Protein AF-A0A5R8NKF0-F1 (afdb_monomer)

pLDDT: mean 76.46, std 10.5, range [39.69, 95.62]

Solvent-accessible surface area (backbone atoms only — not comparable to full-atom values): 14044 Å² total; per-residue (Å²): 96,70,49,40,36,37,38,28,44,40,38,24,48,47,28,48,67,48,58,67,67,61,51,67,77,40,45,72,60,44,50,43,32,51,58,51,36,44,48,49,26,25,52,46,26,15,48,55,37,28,74,74,66,73,37,74,67,47,25,39,51,27,24,34,54,50,33,43,21,50,71,53,45,53,62,56,61,71,42,85,85,50,49,73,66,55,46,51,52,49,52,50,37,35,51,47,32,49,56,50,34,51,54,49,27,54,50,43,51,63,66,68,46,88,63,87,72,73,93,42,72,66,56,55,48,51,54,48,51,20,50,50,48,26,52,50,50,50,52,51,39,68,71,42,72,87,50,64,68,66,57,41,49,49,51,51,50,50,46,30,52,51,19,22,74,69,69,27,56,69,13,33,31,55,30,14,63,74,54,68,58,91,68,58,65,61,52,52,52,51,36,51,50,35,35,54,52,28,51,51,52,42,55,62,64,42,71,85,43,62,53,63,68,60,54,50,51,51,52,52,37,44,48,52,28,39,35,52,30,28,56,65,76,38,66,91,58,59,69,68,48,38,51,57,60,24,67,58,73,37,72,26,65,61,29,48,33,46,49,47,40,44,29,75,76,38,82,71,64,77,70

Secondary structure (DSSP, 8-state):
-HHHHHHHHHHHHHHHT--HHHHHHTHHHHHHIIIIIIHHHHHHHHHHHHHHH--HHHHHHHHHHT---HHHHHHHHT-TTS-HHHHHHHHHHHHHHHHHHHHHHHHHHHHHS--SSSS-HHHHHHHHHHHHHHHHHHHHHHHHTTS-HHHHHHHHHHHHHHHHHHT-HHHHHHHHHH---S-THHHHHHHHHHHHHHHHHHHHHGGG---HHHHHHHHHHHHHHHHHHHHHHTTTS-HHHHHHHHH-----HHHHHHHHHHHTTSTTS--

Structure (mmCIF, N/CA/C/O backbone):
data_AF-A0A5R8NKF0-F1
#
_entry.id   AF-A0A5R8NKF0-F1
#
loop_
_atom_site.group_PDB
_atom_site.id
_atom_site.type_symbol
_atom_site.label_atom_id
_atom_site.label_alt_id
_atom_site.label_comp_id
_atom_site.label_asym_id
_atom_site.label_entity_id
_atom_site.label_seq_id
_atom_site.pdbx_PDB_ins_code
_atom_site.Cartn_x
_atom_site.Cartn_y
_atom_site.Cartn_z
_atom_site.occupancy
_atom_site.B_iso_or_equiv
_atom_site.auth_seq_id
_atom_site.auth_comp_id
_atom_site.auth_asym_id
_atom_site.auth_atom_id
_atom_site.pdbx_PDB_model_num
ATOM 1 N N . MET A 1 1 ? 16.441 -7.453 6.246 1.00 76.25 1 MET A N 1
ATOM 2 C CA . MET A 1 1 ? 15.858 -7.161 7.569 1.00 76.25 1 MET A CA 1
ATOM 3 C C . MET A 1 1 ? 15.378 -5.721 7.672 1.00 76.25 1 MET A C 1
ATOM 5 O O . MET A 1 1 ? 14.180 -5.563 7.816 1.00 76.25 1 MET A O 1
ATOM 9 N N . LEU A 1 2 ? 16.232 -4.689 7.556 1.00 84.00 2 LEU A N 1
ATOM 10 C CA . LEU A 1 2 ? 15.763 -3.293 7.652 1.00 84.00 2 LEU A CA 1
ATOM 11 C C . LEU A 1 2 ? 14.681 -2.960 6.608 1.00 84.00 2 LEU A C 1
ATOM 13 O O . LEU A 1 2 ? 13.582 -2.597 6.995 1.00 84.00 2 LEU A O 1
ATOM 17 N N . SER A 1 3 ? 14.936 -3.181 5.313 1.00 77.44 3 SER A N 1
ATOM 18 C CA . SER A 1 3 ? 13.938 -2.961 4.248 1.00 77.44 3 SER A CA 1
ATOM 19 C C . SER A 1 3 ? 12.640 -3.752 4.466 1.00 77.44 3 SER A C 1
ATOM 21 O O . SER A 1 3 ? 11.551 -3.198 4.364 1.00 77.44 3 SER A O 1
ATOM 23 N N . SER A 1 4 ? 12.751 -5.025 4.855 1.00 81.00 4 SER A N 1
ATOM 24 C CA . SER A 1 4 ? 11.616 -5.897 5.190 1.00 81.00 4 SER A CA 1
ATOM 25 C C . SER A 1 4 ? 10.786 -5.351 6.357 1.00 81.00 4 SER A C 1
ATOM 27 O O . SER A 1 4 ? 9.564 -5.428 6.336 1.00 81.00 4 SER A O 1
ATOM 29 N N . LEU A 1 5 ? 11.438 -4.775 7.370 1.00 87.19 5 LEU A N 1
ATOM 30 C CA . LEU A 1 5 ? 10.766 -4.166 8.514 1.00 87.19 5 LEU A CA 1
ATOM 31 C C . LEU A 1 5 ? 10.057 -2.868 8.122 1.00 87.19 5 LEU A C 1
ATOM 33 O O . LEU A 1 5 ? 8.914 -2.666 8.519 1.00 87.19 5 LEU A O 1
ATOM 37 N N . LEU A 1 6 ? 10.701 -2.020 7.315 1.00 85.00 6 LEU A N 1
ATOM 38 C CA . LEU A 1 6 ? 10.095 -0.791 6.791 1.00 85.00 6 LEU A CA 1
ATOM 39 C C . LEU A 1 6 ? 8.838 -1.106 5.975 1.00 85.00 6 LEU A C 1
ATOM 41 O O . LEU A 1 6 ? 7.806 -0.461 6.153 1.00 85.00 6 LEU A O 1
ATOM 45 N N . LEU A 1 7 ? 8.902 -2.158 5.156 1.00 80.94 7 LEU A N 1
ATOM 46 C CA . LEU A 1 7 ? 7.768 -2.645 4.383 1.00 80.94 7 LEU A CA 1
ATOM 47 C C . LEU A 1 7 ? 6.659 -3.224 5.258 1.00 80.94 7 LEU A C 1
ATOM 49 O O . LEU A 1 7 ? 5.503 -2.864 5.067 1.00 80.94 7 LEU A O 1
ATOM 53 N N . ALA A 1 8 ? 6.991 -4.047 6.254 1.00 84.81 8 ALA A N 1
ATOM 54 C CA . ALA A 1 8 ? 6.004 -4.580 7.191 1.00 84.81 8 ALA A CA 1
ATOM 55 C C . ALA A 1 8 ? 5.289 -3.460 7.972 1.00 84.81 8 ALA A C 1
ATOM 57 O O . ALA A 1 8 ? 4.071 -3.516 8.138 1.00 84.81 8 ALA A O 1
ATOM 58 N N . ILE A 1 9 ? 6.019 -2.421 8.401 1.00 86.31 9 ILE A N 1
ATOM 59 C CA . ILE A 1 9 ? 5.448 -1.239 9.068 1.00 86.31 9 ILE A CA 1
ATOM 60 C C . ILE A 1 9 ? 4.508 -0.486 8.120 1.00 86.31 9 ILE A C 1
ATOM 62 O O . ILE A 1 9 ? 3.387 -0.164 8.515 1.00 86.31 9 ILE A O 1
ATOM 66 N N . GLY A 1 10 ? 4.934 -0.227 6.878 1.00 79.44 10 GLY A N 1
ATOM 67 C CA . GLY A 1 10 ? 4.105 0.443 5.871 1.00 79.44 10 GLY A CA 1
ATOM 68 C C . GLY A 1 10 ? 2.828 -0.340 5.552 1.00 79.44 10 GLY A C 1
ATOM 69 O O . GLY A 1 10 ? 1.735 0.222 5.557 1.00 79.44 10 GLY A O 1
ATOM 70 N N . LEU A 1 11 ? 2.948 -1.657 5.376 1.00 78.19 11 LEU A N 1
ATOM 71 C CA . LEU A 1 11 ? 1.840 -2.575 5.107 1.00 78.19 11 LEU A CA 1
ATOM 72 C C . LEU A 1 11 ? 0.819 -2.645 6.237 1.00 78.19 11 LEU A C 1
ATOM 74 O O . LEU A 1 11 ? -0.393 -2.545 6.011 1.00 78.19 11 LEU A O 1
ATOM 78 N N . TYR A 1 12 ? 1.313 -2.822 7.460 1.00 84.38 12 TYR A N 1
ATOM 79 C CA . TYR A 1 12 ? 0.469 -2.821 8.641 1.00 84.38 12 TYR A CA 1
ATOM 80 C C . TYR A 1 12 ? -0.215 -1.461 8.805 1.00 84.38 12 TYR A C 1
ATOM 82 O O . TYR A 1 12 ? -1.415 -1.414 9.042 1.00 84.38 12 TYR A O 1
ATOM 90 N N . GLY A 1 13 ? 0.514 -0.356 8.616 1.00 81.06 13 GLY A N 1
ATOM 91 C CA . GLY A 1 13 ? -0.030 1.003 8.656 1.00 81.06 13 GLY A CA 1
ATOM 92 C C . GLY A 1 13 ? -1.155 1.239 7.649 1.00 81.06 13 GLY A C 1
ATOM 93 O O . GLY A 1 13 ? -2.224 1.717 8.021 1.00 81.06 13 GLY A O 1
ATOM 94 N N . SER A 1 14 ? -0.937 0.843 6.395 1.00 75.00 14 SER A N 1
ATOM 95 C CA . SER A 1 14 ? -1.901 0.999 5.303 1.00 75.00 14 SER A CA 1
ATOM 96 C C . SER A 1 14 ? -3.208 0.238 5.572 1.00 75.00 14 SER A C 1
ATOM 98 O O . SER A 1 14 ? -4.300 0.800 5.512 1.00 75.00 14 SER A O 1
ATOM 100 N N . THR A 1 15 ? -3.113 -1.024 5.994 1.00 76.88 15 THR A N 1
ATOM 101 C CA . THR A 1 15 ? -4.291 -1.853 6.316 1.00 76.88 15 THR A CA 1
ATOM 102 C C . THR A 1 15 ? -4.933 -1.486 7.659 1.00 76.88 15 THR A C 1
ATOM 104 O O . THR A 1 15 ? -6.158 -1.605 7.827 1.00 76.88 15 THR A O 1
ATOM 107 N N . HIS A 1 16 ? -4.141 -0.962 8.605 1.00 82.62 16 HIS A N 1
ATOM 108 C CA . HIS A 1 16 ? -4.624 -0.391 9.864 1.00 82.62 16 HIS A CA 1
ATOM 109 C C . HIS A 1 16 ? -5.493 0.866 9.639 1.00 82.62 16 HIS A C 1
ATOM 111 O O . HIS A 1 16 ? -6.436 1.096 10.399 1.00 82.62 16 HIS A O 1
ATOM 117 N N . GLY A 1 17 ? -5.241 1.629 8.574 1.00 73.81 17 GLY A N 1
ATOM 118 C CA . GLY A 1 17 ? -5.987 2.847 8.242 1.00 73.81 17 GLY A CA 1
ATOM 119 C C . GLY A 1 17 ? -7.399 2.629 7.684 1.00 73.81 17 GLY A C 1
ATOM 120 O O . GLY A 1 17 ? -8.202 3.555 7.700 1.00 73.81 17 GLY A O 1
ATOM 121 N N . ILE A 1 18 ? -7.734 1.421 7.219 1.00 71.56 18 ILE A N 1
ATOM 122 C CA . ILE A 1 18 ? -9.013 1.157 6.537 1.00 71.56 18 ILE A CA 1
ATOM 123 C C . ILE A 1 18 ? -10.196 1.234 7.511 1.00 71.56 18 ILE A C 1
ATOM 125 O O . ILE A 1 18 ? -10.270 0.463 8.476 1.00 71.56 18 ILE A O 1
ATOM 129 N N . ASP A 1 19 ? -11.192 2.071 7.224 1.00 69.56 19 ASP A N 1
ATOM 130 C CA . ASP A 1 19 ? -12.452 2.067 7.969 1.00 69.56 19 ASP A CA 1
ATOM 131 C C . ASP A 1 19 ? -13.326 0.864 7.560 1.00 69.56 19 ASP A C 1
ATOM 133 O O . ASP A 1 19 ? -13.738 0.704 6.411 1.00 69.56 19 ASP A O 1
ATOM 137 N N . ARG A 1 20 ? -13.637 -0.019 8.520 1.00 69.69 20 ARG A N 1
ATOM 138 C CA . ARG A 1 20 ? -14.458 -1.218 8.263 1.00 69.69 20 ARG A CA 1
ATOM 139 C C . ARG A 1 20 ? -15.935 -0.902 8.064 1.00 69.69 20 ARG A C 1
ATOM 141 O O . ARG A 1 20 ? -16.648 -1.709 7.466 1.00 69.69 20 ARG A O 1
ATOM 148 N N . THR A 1 21 ? -16.417 0.196 8.632 1.00 67.38 21 THR A N 1
ATOM 149 C CA . THR A 1 21 ? -17.815 0.605 8.494 1.00 67.38 21 THR A CA 1
ATOM 150 C C . THR A 1 21 ? -18.068 1.113 7.082 1.00 67.38 21 THR A C 1
ATOM 152 O O . THR A 1 21 ? -18.970 0.606 6.414 1.00 67.38 21 THR A O 1
ATOM 155 N N . GLU A 1 22 ? -17.178 1.965 6.577 1.00 63.69 22 GLU A N 1
ATOM 156 C CA . GLU A 1 22 ? -17.164 2.417 5.186 1.00 63.69 22 GLU A CA 1
ATOM 157 C C . GLU A 1 22 ? -16.969 1.239 4.216 1.00 63.69 22 GLU A C 1
ATOM 159 O O . GLU A 1 22 ? -17.709 1.099 3.237 1.00 63.69 22 GLU A O 1
ATOM 164 N N . ALA A 1 23 ? -16.071 0.300 4.557 1.00 64.88 23 ALA A N 1
ATOM 165 C CA . ALA A 1 23 ? -15.836 -0.908 3.766 1.00 64.88 23 ALA A CA 1
ATOM 166 C C . ALA A 1 23 ? -17.099 -1.764 3.560 1.00 64.88 23 ALA A C 1
ATOM 168 O O . ALA A 1 23 ? -17.331 -2.316 2.483 1.00 64.88 23 ALA A O 1
ATOM 169 N N . ARG A 1 24 ? -17.933 -1.883 4.600 1.00 69.75 24 ARG A N 1
ATOM 170 C CA . ARG A 1 24 ? -19.179 -2.660 4.547 1.00 69.75 24 ARG A CA 1
ATOM 171 C C . ARG A 1 24 ? -20.285 -1.940 3.785 1.00 69.75 24 ARG A C 1
ATOM 173 O O . ARG A 1 24 ? -21.070 -2.599 3.110 1.00 69.75 24 ARG A O 1
ATOM 180 N N . GLN A 1 25 ? -20.352 -0.615 3.885 1.00 67.88 25 GLN A N 1
ATOM 181 C CA . GLN A 1 25 ? -21.405 0.183 3.252 1.00 67.88 25 GLN A CA 1
ATOM 182 C C . GLN A 1 25 ? -21.199 0.339 1.738 1.00 67.88 25 GLN A C 1
ATOM 184 O O . GLN A 1 25 ? -22.174 0.414 0.990 1.00 67.88 25 GLN A O 1
ATOM 189 N N . HIS A 1 26 ? -19.950 0.315 1.262 1.00 67.81 26 HIS A N 1
ATOM 190 C CA . HIS A 1 26 ? -19.613 0.583 -0.141 1.00 67.81 26 HIS A CA 1
ATOM 191 C C . HIS A 1 26 ? -18.951 -0.595 -0.874 1.00 67.81 26 HIS A C 1
ATOM 193 O O . HIS A 1 26 ? -18.242 -0.396 -1.860 1.00 67.81 26 HIS A O 1
ATOM 199 N N . GLY A 1 27 ? -19.229 -1.836 -0.459 1.00 66.94 27 GLY A N 1
ATOM 200 C CA . GLY A 1 27 ? -18.554 -3.046 -0.956 1.00 66.94 27 GLY A CA 1
ATOM 201 C C . GLY A 1 27 ? -18.509 -3.213 -2.485 1.00 66.94 27 GLY A C 1
ATOM 202 O O . GLY A 1 27 ? -17.466 -3.568 -3.026 1.00 66.94 27 GLY A O 1
ATOM 203 N N . ARG A 1 28 ? -19.591 -2.900 -3.218 1.00 72.88 28 ARG A N 1
ATOM 204 C CA . ARG A 1 28 ? -19.604 -2.971 -4.699 1.00 72.88 28 ARG A CA 1
ATOM 205 C C . ARG A 1 28 ? -18.678 -1.936 -5.342 1.00 72.88 28 ARG A C 1
ATOM 207 O O . ARG A 1 28 ? -18.057 -2.211 -6.364 1.00 72.88 28 ARG A O 1
ATOM 214 N N . LEU A 1 29 ? -18.606 -0.750 -4.747 1.00 66.62 29 LEU A N 1
ATOM 215 C CA . LEU A 1 29 ? -17.773 0.349 -5.221 1.00 66.62 29 LEU A CA 1
ATOM 216 C C . LEU A 1 29 ? -16.299 0.057 -4.935 1.00 66.62 29 LEU A C 1
ATOM 218 O O . LEU A 1 29 ? -15.461 0.245 -5.806 1.00 66.62 29 LEU A O 1
ATOM 222 N N . ILE A 1 30 ? -16.013 -0.514 -3.766 1.00 66.44 30 ILE A N 1
ATOM 223 C CA . ILE A 1 30 ? -14.687 -1.012 -3.394 1.00 66.44 30 ILE A CA 1
ATOM 224 C C . ILE A 1 30 ? -14.254 -2.129 -4.332 1.00 66.44 30 ILE A C 1
ATOM 226 O O . ILE A 1 30 ? -13.153 -2.072 -4.860 1.00 66.44 30 ILE A O 1
ATOM 230 N N . LEU A 1 31 ? -15.122 -3.106 -4.608 1.00 70.50 31 LEU A N 1
ATOM 231 C CA . LEU A 1 31 ? -14.804 -4.183 -5.539 1.00 70.50 31 LEU A CA 1
ATOM 232 C C . LEU A 1 31 ? -14.454 -3.629 -6.924 1.00 70.50 31 LEU A C 1
ATOM 234 O O . LEU A 1 31 ? -13.461 -4.056 -7.500 1.00 70.50 31 LEU A O 1
ATOM 238 N N . LEU A 1 32 ? -15.213 -2.657 -7.438 1.00 70.56 32 LEU A N 1
ATOM 239 C CA . LEU A 1 32 ? -14.903 -1.978 -8.701 1.00 70.56 32 LEU A CA 1
ATOM 240 C C . LEU A 1 32 ? -13.602 -1.168 -8.626 1.00 70.56 32 LEU A C 1
ATOM 242 O O . LEU A 1 32 ? -12.789 -1.254 -9.537 1.00 70.56 32 LEU A O 1
ATOM 246 N N . ALA A 1 33 ? -13.363 -0.420 -7.550 1.00 66.94 33 ALA A N 1
ATOM 247 C CA . ALA A 1 33 ? -12.125 0.336 -7.368 1.00 66.94 33 ALA A CA 1
ATOM 248 C C . ALA A 1 33 ? -10.899 -0.593 -7.309 1.00 66.94 33 ALA A C 1
ATOM 250 O O . ALA A 1 33 ? -9.886 -0.320 -7.940 1.00 66.94 33 ALA A O 1
ATOM 251 N N . VAL A 1 34 ? -11.012 -1.734 -6.632 1.00 68.25 34 VAL A N 1
ATOM 252 C CA . VAL A 1 34 ? -9.955 -2.744 -6.517 1.00 68.25 34 VAL A CA 1
ATOM 253 C C . VAL A 1 34 ? -9.736 -3.484 -7.839 1.00 68.25 34 VAL A C 1
ATOM 255 O O . VAL A 1 34 ? -8.611 -3.592 -8.316 1.00 68.25 34 VAL A O 1
ATOM 258 N N . THR A 1 35 ? -10.803 -3.987 -8.462 1.00 69.19 35 THR A N 1
ATOM 259 C CA . THR A 1 35 ? -10.692 -4.818 -9.674 1.00 69.19 35 THR A CA 1
ATOM 260 C C . THR A 1 35 ? -10.464 -4.001 -10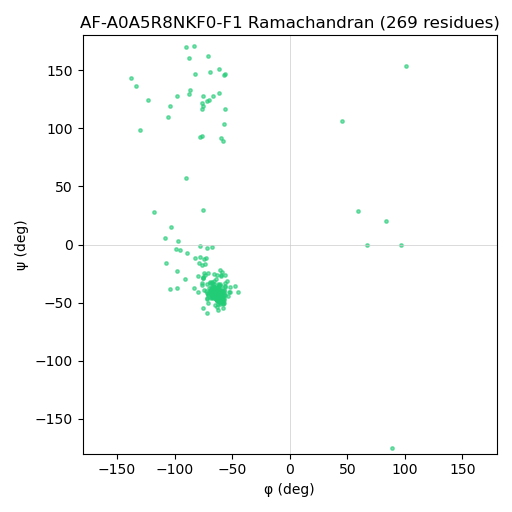.938 1.00 69.19 35 THR A C 1
ATOM 262 O O . THR A 1 35 ? -9.665 -4.390 -11.777 1.00 69.19 35 THR A O 1
ATOM 265 N N . VAL A 1 36 ? -11.136 -2.863 -11.090 1.00 69.75 36 VAL A N 1
ATOM 266 C CA . VAL A 1 36 ? -11.037 -2.018 -12.285 1.00 69.75 36 VAL A CA 1
ATOM 267 C C . VAL A 1 36 ? -10.063 -0.869 -12.067 1.00 69.75 36 VAL A C 1
ATOM 269 O O . VAL A 1 36 ? -9.330 -0.532 -12.983 1.00 69.75 36 VAL A O 1
ATOM 272 N N . GLY A 1 37 ? -10.008 -0.271 -10.877 1.00 70.75 37 GLY A N 1
ATOM 273 C CA . GLY A 1 37 ? -9.052 0.804 -10.595 1.00 70.75 37 GLY A CA 1
ATOM 274 C C . GLY A 1 37 ? -7.622 0.286 -10.484 1.00 70.75 37 GLY A C 1
ATOM 275 O O . GLY A 1 37 ? -6.768 0.700 -11.263 1.00 70.75 37 GLY A O 1
ATOM 276 N N . VAL A 1 38 ? -7.367 -0.644 -9.558 1.00 74.31 38 VAL A N 1
ATOM 277 C CA . VAL A 1 38 ? -5.999 -1.103 -9.258 1.00 74.31 38 VAL A CA 1
ATOM 278 C C . VAL A 1 38 ? -5.457 -2.041 -10.337 1.00 74.31 38 VAL A C 1
ATOM 280 O O . VAL A 1 38 ? -4.398 -1.768 -10.900 1.00 74.31 38 VAL A O 1
ATOM 283 N N . LEU A 1 39 ? -6.168 -3.130 -10.671 1.00 77.62 39 LEU A N 1
ATOM 284 C CA . LEU A 1 39 ? -5.631 -4.133 -11.609 1.00 77.62 39 LEU A CA 1
ATOM 285 C C . LEU A 1 39 ? -5.445 -3.572 -13.017 1.00 77.62 39 LEU A C 1
ATOM 287 O O . LEU A 1 39 ? -4.411 -3.818 -13.629 1.00 77.62 39 LEU A O 1
ATOM 291 N N . LEU A 1 40 ? -6.420 -2.819 -13.536 1.00 79.81 40 LEU A N 1
ATOM 292 C CA . LEU A 1 40 ? -6.329 -2.263 -14.888 1.00 79.81 40 LEU A CA 1
ATOM 293 C C . LEU A 1 40 ? -5.207 -1.227 -14.979 1.00 79.81 40 LEU A C 1
ATOM 295 O O . LEU A 1 40 ? -4.460 -1.228 -15.954 1.00 79.81 40 LEU A O 1
ATOM 299 N N . LYS A 1 41 ? -5.046 -0.384 -13.949 1.00 79.44 41 LYS A N 1
ATOM 300 C CA . LYS A 1 41 ? -3.943 0.577 -13.863 1.00 79.44 41 LYS A CA 1
ATOM 301 C C . LYS A 1 41 ? -2.597 -0.143 -13.817 1.00 79.44 41 LYS A C 1
ATOM 303 O O . LYS A 1 41 ? -1.726 0.156 -14.628 1.00 79.44 41 LYS A O 1
ATOM 308 N N . ALA A 1 42 ? -2.443 -1.109 -12.915 1.00 79.88 42 ALA A N 1
ATOM 309 C CA . ALA A 1 42 ? -1.219 -1.889 -12.775 1.00 79.88 42 ALA A CA 1
ATOM 310 C C . ALA A 1 42 ? -0.870 -2.631 -14.077 1.00 79.88 42 ALA A C 1
ATOM 312 O O . ALA A 1 42 ? 0.262 -2.538 -14.545 1.00 79.88 42 ALA A O 1
ATOM 313 N N . ALA A 1 43 ? -1.850 -3.288 -14.707 1.00 82.69 43 ALA A N 1
ATOM 314 C CA . ALA A 1 43 ? -1.678 -3.979 -15.983 1.00 82.69 43 ALA A CA 1
ATOM 315 C C . ALA A 1 43 ? -1.311 -3.020 -17.122 1.00 82.69 43 ALA A C 1
ATOM 317 O O . ALA A 1 43 ? -0.451 -3.345 -17.937 1.00 82.69 43 ALA A O 1
ATOM 318 N N . PHE A 1 44 ? -1.916 -1.830 -17.170 1.00 85.19 44 PHE A N 1
ATOM 319 C CA . PHE A 1 44 ? -1.597 -0.820 -18.174 1.00 85.19 44 PHE A CA 1
ATOM 320 C C . PHE A 1 44 ? -0.164 -0.306 -18.018 1.00 85.19 44 PHE A C 1
ATOM 322 O O . PHE A 1 44 ? 0.598 -0.339 -18.980 1.00 85.19 44 PHE A O 1
ATOM 329 N N . ILE A 1 45 ? 0.232 0.132 -16.817 1.00 82.31 45 ILE A N 1
ATOM 330 C CA . ILE A 1 45 ? 1.581 0.672 -16.580 1.00 82.31 45 ILE A CA 1
ATOM 331 C C . ILE A 1 45 ? 2.623 -0.425 -16.829 1.00 82.31 45 ILE A C 1
ATOM 333 O O . ILE A 1 45 ? 3.607 -0.183 -17.527 1.00 82.31 45 ILE A O 1
ATOM 337 N N . ALA A 1 46 ? 2.385 -1.642 -16.327 1.00 82.12 46 ALA A N 1
ATOM 338 C CA . ALA A 1 46 ? 3.262 -2.783 -16.568 1.00 82.12 46 ALA A CA 1
ATOM 339 C C . ALA A 1 46 ? 3.359 -3.128 -18.059 1.00 82.12 46 ALA A C 1
ATOM 341 O O . ALA A 1 46 ? 4.457 -3.357 -18.554 1.00 82.12 46 ALA A O 1
ATOM 342 N N . GLY A 1 47 ? 2.240 -3.114 -18.787 1.00 83.56 47 GLY A N 1
ATOM 343 C CA . GLY A 1 47 ? 2.204 -3.363 -20.226 1.00 83.56 47 GLY A CA 1
ATOM 344 C C . GLY A 1 47 ? 2.992 -2.325 -21.024 1.00 83.56 47 GLY A C 1
ATOM 345 O O . GLY A 1 47 ? 3.809 -2.697 -21.861 1.00 83.56 47 GLY A O 1
ATOM 346 N N . VAL A 1 48 ? 2.815 -1.032 -20.728 1.00 84.75 48 VAL A N 1
ATOM 347 C CA . VAL A 1 48 ? 3.584 0.050 -21.371 1.00 84.75 48 VAL A CA 1
ATOM 348 C C . VAL A 1 48 ? 5.078 -0.114 -21.094 1.00 84.75 48 VAL A C 1
ATOM 350 O O . VAL A 1 48 ? 5.884 -0.069 -22.023 1.00 84.75 48 VAL A O 1
ATOM 353 N N . MET A 1 49 ? 5.454 -0.349 -19.835 1.00 82.44 49 MET A N 1
ATOM 354 C CA . MET A 1 49 ? 6.857 -0.528 -19.460 1.00 82.44 49 MET A CA 1
ATOM 355 C C . MET A 1 49 ? 7.469 -1.767 -20.115 1.00 82.44 49 MET A C 1
ATOM 357 O O . MET A 1 49 ? 8.584 -1.684 -20.629 1.00 82.44 49 MET A O 1
ATOM 361 N N . TYR A 1 50 ? 6.737 -2.881 -20.182 1.00 82.56 50 TYR A N 1
ATOM 362 C CA . TYR A 1 50 ? 7.197 -4.099 -20.845 1.00 82.56 50 TYR A CA 1
ATOM 363 C C . TYR A 1 50 ? 7.399 -3.902 -22.347 1.00 82.56 50 TYR A C 1
ATOM 365 O O . TYR A 1 50 ? 8.444 -4.267 -22.872 1.00 82.56 50 TYR A O 1
ATOM 373 N N . VAL A 1 51 ? 6.439 -3.279 -23.039 1.00 85.44 51 VAL A N 1
ATOM 374 C CA . VAL A 1 51 ? 6.527 -3.046 -24.490 1.00 85.44 51 VAL A CA 1
ATOM 375 C C . VAL A 1 51 ? 7.707 -2.141 -24.845 1.00 85.44 51 VAL A C 1
ATOM 377 O O . VAL A 1 51 ? 8.358 -2.363 -25.861 1.00 85.44 51 VAL A O 1
ATOM 380 N N . VAL A 1 52 ? 8.004 -1.135 -24.017 1.00 83.12 52 VAL A N 1
ATOM 381 C CA . VAL A 1 52 ? 9.086 -0.180 -24.300 1.00 83.12 52 VAL A CA 1
ATOM 382 C C . VAL A 1 52 ? 10.460 -0.701 -23.876 1.00 83.12 52 VAL A C 1
ATOM 384 O O . VAL A 1 52 ? 11.445 -0.442 -24.562 1.00 83.12 52 VAL A O 1
ATOM 387 N N . THR A 1 53 ? 10.555 -1.413 -22.750 1.00 77.75 53 THR A N 1
ATOM 388 C CA . THR A 1 53 ? 11.853 -1.846 -22.199 1.00 77.75 53 THR A CA 1
ATOM 389 C C . THR A 1 53 ? 12.225 -3.286 -22.547 1.00 77.75 53 THR A C 1
ATOM 391 O O . THR A 1 53 ? 13.403 -3.627 -22.491 1.00 77.75 53 THR A O 1
ATOM 394 N N . GLY A 1 54 ? 11.248 -4.139 -22.871 1.00 75.94 54 GLY A N 1
ATOM 395 C CA . GLY A 1 54 ? 11.431 -5.579 -23.073 1.00 75.94 54 GLY A CA 1
ATOM 396 C C . GLY A 1 54 ? 11.798 -6.367 -21.80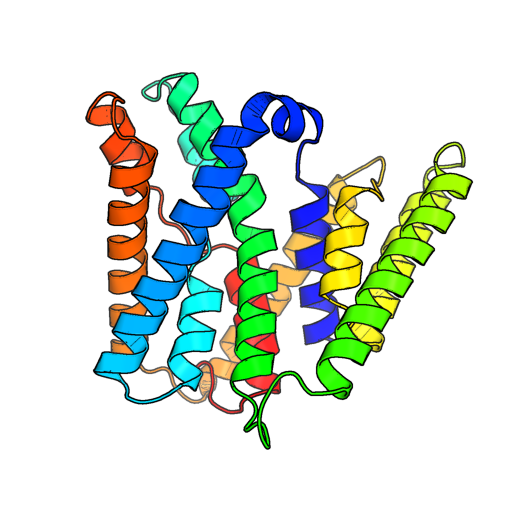6 1.00 75.94 54 GLY A C 1
ATOM 397 O O . GLY A 1 54 ? 11.965 -7.582 -21.883 1.00 75.94 54 GLY A O 1
ATOM 398 N N . ASP A 1 55 ? 11.925 -5.709 -20.647 1.00 73.94 55 ASP A N 1
ATOM 399 C CA . ASP A 1 55 ? 12.404 -6.313 -19.401 1.00 73.94 55 ASP A CA 1
ATOM 400 C C . ASP A 1 55 ? 11.238 -6.584 -18.428 1.00 73.94 55 ASP A C 1
ATOM 402 O O . ASP A 1 55 ? 10.590 -5.632 -17.975 1.00 73.94 55 ASP A O 1
ATOM 406 N N . PRO A 1 56 ? 10.980 -7.848 -18.034 1.00 72.56 56 PRO A N 1
ATOM 407 C CA . PRO A 1 56 ? 9.979 -8.196 -17.023 1.00 72.56 56 PRO A CA 1
ATOM 408 C C . PRO A 1 56 ? 10.178 -7.494 -15.671 1.00 72.56 56 PRO A C 1
ATOM 410 O O . PRO A 1 56 ? 9.208 -7.267 -14.949 1.00 72.56 56 PRO A O 1
ATOM 413 N N . ARG A 1 57 ? 11.408 -7.102 -15.311 1.00 71.19 57 ARG A N 1
ATOM 414 C CA . ARG A 1 57 ? 11.686 -6.394 -14.046 1.00 71.19 57 ARG A CA 1
ATOM 415 C C . ARG A 1 57 ? 11.037 -5.013 -14.012 1.00 71.19 57 ARG A C 1
ATOM 417 O O . ARG A 1 57 ? 10.544 -4.585 -12.968 1.00 71.19 57 ARG A O 1
ATOM 424 N N . SER A 1 58 ? 10.952 -4.351 -15.167 1.00 68.25 58 SER A N 1
ATOM 425 C CA . SER A 1 58 ? 10.287 -3.050 -15.305 1.00 68.25 58 SER A CA 1
ATOM 426 C C . SER A 1 58 ? 8.784 -3.117 -14.999 1.00 68.25 58 SER A C 1
ATOM 428 O O . SER A 1 58 ? 8.204 -2.132 -14.543 1.00 68.25 58 SER A O 1
ATOM 430 N N . MET A 1 59 ? 8.158 -4.288 -15.181 1.00 72.00 59 MET A N 1
ATOM 431 C CA . MET A 1 59 ? 6.750 -4.520 -14.849 1.00 72.00 59 MET A CA 1
ATOM 432 C C . MET A 1 59 ? 6.520 -4.532 -13.339 1.00 72.00 59 MET A C 1
ATOM 434 O O . MET A 1 59 ? 5.512 -4.022 -12.863 1.00 72.00 59 MET A O 1
ATOM 438 N N . ILE A 1 60 ? 7.458 -5.084 -12.569 1.00 71.12 60 ILE A N 1
ATOM 439 C CA . ILE A 1 60 ? 7.368 -5.121 -11.104 1.00 71.12 60 ILE A CA 1
ATOM 440 C C . ILE A 1 60 ? 7.477 -3.696 -10.550 1.00 71.12 60 ILE A C 1
ATOM 442 O O . ILE A 1 60 ? 6.690 -3.309 -9.687 1.00 71.12 60 ILE A O 1
ATOM 446 N N . LEU A 1 61 ? 8.396 -2.889 -11.097 1.00 69.06 61 LEU A N 1
ATOM 447 C CA . LEU A 1 61 ? 8.525 -1.471 -10.751 1.00 69.06 61 LEU A CA 1
ATOM 448 C C . LEU A 1 61 ? 7.258 -0.694 -11.130 1.00 69.06 61 LEU A C 1
ATOM 450 O O . LEU A 1 61 ? 6.752 0.095 -10.336 1.00 69.06 61 LEU A O 1
ATOM 454 N N . ALA A 1 62 ? 6.710 -0.961 -12.315 1.00 71.75 62 ALA A N 1
ATOM 455 C CA . ALA A 1 62 ? 5.455 -0.377 -12.768 1.00 71.75 62 ALA A CA 1
ATOM 456 C C . ALA A 1 62 ? 4.295 -0.654 -11.809 1.00 71.75 62 ALA A C 1
ATOM 458 O O . ALA A 1 62 ? 3.528 0.256 -11.507 1.00 71.75 62 ALA A O 1
ATOM 459 N N . ILE A 1 63 ? 4.189 -1.886 -11.307 1.00 73.38 63 ILE A N 1
ATOM 460 C CA . ILE A 1 63 ? 3.167 -2.272 -10.330 1.00 73.38 63 ILE A CA 1
ATOM 461 C C . ILE A 1 63 ? 3.432 -1.582 -8.991 1.00 73.38 63 ILE A C 1
ATOM 463 O O . ILE A 1 63 ? 2.512 -1.000 -8.431 1.00 73.38 63 ILE A O 1
ATOM 467 N N . ALA A 1 64 ? 4.675 -1.562 -8.503 1.00 71.31 64 ALA A N 1
ATOM 468 C CA . ALA A 1 64 ? 5.024 -0.888 -7.250 1.00 71.31 64 ALA A CA 1
ATOM 469 C C . ALA A 1 64 ? 4.706 0.620 -7.276 1.00 71.31 64 ALA A C 1
ATOM 471 O O . ALA A 1 64 ? 4.267 1.183 -6.277 1.00 71.31 64 ALA A O 1
ATOM 472 N N . VAL A 1 65 ? 4.885 1.269 -8.430 1.00 69.31 65 VAL A N 1
ATOM 473 C CA . VAL A 1 65 ? 4.631 2.706 -8.631 1.00 69.31 65 VAL A CA 1
ATOM 474 C C . VAL A 1 65 ? 3.185 2.992 -9.063 1.00 69.31 65 VAL A C 1
ATOM 476 O O . VAL A 1 65 ? 2.757 4.144 -9.073 1.00 69.31 65 VAL A O 1
ATOM 479 N N . ALA A 1 66 ? 2.376 1.966 -9.346 1.00 68.00 66 ALA A N 1
ATOM 480 C CA . ALA A 1 66 ? 0.969 2.120 -9.718 1.00 68.00 66 ALA A CA 1
ATOM 481 C C . ALA A 1 66 ? 0.075 2.636 -8.576 1.00 68.00 66 ALA A C 1
ATOM 483 O O . ALA A 1 66 ? -1.111 2.864 -8.800 1.00 68.00 66 ALA A O 1
ATOM 484 N N . GLN A 1 67 ? 0.615 2.848 -7.381 1.00 70.44 67 GLN A N 1
ATOM 485 C CA . GLN A 1 67 ? -0.132 3.268 -6.199 1.00 70.44 67 GLN A CA 1
ATOM 486 C C . GLN A 1 67 ? -0.618 4.725 -6.266 1.00 70.44 67 GLN A C 1
ATOM 488 O O . GLN A 1 67 ? -0.144 5.543 -7.064 1.00 70.44 67 GLN A O 1
ATOM 493 N N . ILE A 1 68 ? -1.593 5.044 -5.420 1.00 58.59 68 ILE A N 1
ATOM 494 C CA . ILE A 1 68 ? -2.174 6.368 -5.208 1.00 58.59 68 ILE A CA 1
ATOM 495 C C . ILE A 1 68 ? -2.041 6.723 -3.729 1.00 58.59 68 ILE A C 1
ATOM 497 O O . ILE A 1 68 ? -2.544 6.010 -2.868 1.00 58.59 68 ILE A O 1
ATOM 501 N N . ASP A 1 69 ? -1.410 7.860 -3.436 1.00 62.50 69 ASP A N 1
ATOM 502 C CA . ASP A 1 69 ? -1.178 8.308 -2.062 1.00 62.50 69 ASP A CA 1
ATOM 503 C C . ASP A 1 69 ? -2.472 8.791 -1.369 1.00 62.50 69 ASP A C 1
ATOM 505 O O . ASP A 1 69 ? -3.084 9.760 -1.840 1.00 62.50 69 ASP A O 1
ATOM 509 N N . PRO A 1 70 ? -2.875 8.232 -0.214 1.00 51.97 70 PRO A N 1
ATOM 510 C CA . PRO A 1 70 ? -3.980 8.770 0.580 1.00 51.97 70 PRO A CA 1
ATOM 511 C C . PRO A 1 70 ? -3.768 10.224 1.051 1.00 51.97 70 PRO A C 1
ATOM 513 O O . PRO A 1 70 ? -4.751 10.946 1.223 1.00 51.97 70 PRO A O 1
ATOM 516 N N . LEU A 1 71 ? -2.528 10.710 1.214 1.00 53.75 71 LEU A N 1
ATOM 517 C CA . LEU A 1 71 ? -2.266 12.111 1.601 1.00 53.75 71 LEU A CA 1
ATOM 518 C C . LEU A 1 71 ? -2.672 13.105 0.508 1.00 53.75 71 LEU A C 1
ATOM 520 O O . LEU A 1 71 ? -3.229 14.170 0.786 1.00 53.75 71 LEU A O 1
ATOM 524 N N . SER A 1 72 ? -2.449 12.726 -0.746 1.00 55.66 72 SER A N 1
ATOM 525 C CA . SER A 1 72 ? -2.875 13.502 -1.908 1.00 55.66 72 SER A CA 1
ATOM 526 C C . SER A 1 72 ? -4.390 13.570 -2.032 1.00 55.66 72 SER A C 1
ATOM 528 O O . SER A 1 72 ? -4.964 14.612 -2.352 1.00 55.66 72 SER A O 1
ATOM 530 N N . VAL A 1 73 ? -5.050 12.468 -1.679 1.00 57.50 73 VAL A N 1
ATOM 531 C CA . VAL A 1 73 ? -6.500 12.376 -1.618 1.00 57.50 73 VAL A CA 1
ATOM 532 C C . VAL A 1 73 ? -7.058 13.214 -0.479 1.00 57.50 73 VAL A C 1
ATOM 534 O O . VAL A 1 73 ? -8.041 13.911 -0.701 1.00 57.50 73 VAL A O 1
ATOM 537 N N . ALA A 1 74 ? -6.423 13.246 0.693 1.00 57.47 74 ALA A N 1
ATOM 538 C CA . ALA A 1 74 ? -6.859 14.092 1.804 1.00 57.47 74 ALA A CA 1
ATOM 539 C C . ALA A 1 74 ? -6.886 15.589 1.431 1.00 57.47 74 ALA A C 1
ATOM 541 O O . ALA A 1 74 ? -7.838 16.291 1.780 1.00 57.47 74 ALA A O 1
ATOM 542 N N . ALA A 1 75 ? -5.903 16.067 0.656 1.00 60.34 75 ALA A N 1
ATOM 543 C CA . ALA A 1 75 ? -5.892 17.436 0.132 1.00 60.34 75 ALA A CA 1
ATOM 544 C C . ALA A 1 75 ? -7.051 17.701 -0.850 1.00 60.34 75 ALA A C 1
ATOM 546 O O . ALA A 1 75 ? -7.650 18.774 -0.834 1.00 60.34 75 ALA A O 1
ATOM 547 N N . VAL A 1 76 ? -7.411 16.704 -1.662 1.00 64.44 76 VAL A N 1
ATOM 548 C CA . VAL A 1 76 ? -8.534 16.770 -2.610 1.00 64.44 76 VAL A CA 1
ATOM 549 C C . VAL A 1 76 ? -9.889 16.634 -1.896 1.00 64.44 76 VAL A C 1
ATOM 551 O O . VAL A 1 76 ? -10.858 17.287 -2.272 1.00 64.44 76 VAL A O 1
ATOM 554 N N . MET A 1 77 ? -9.979 15.859 -0.811 1.00 63.88 7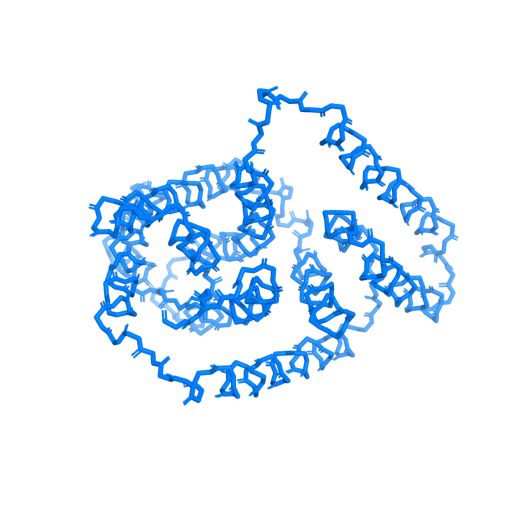7 MET A N 1
ATOM 555 C CA . MET A 1 77 ? -11.195 15.730 0.006 1.00 63.88 77 MET A CA 1
ATOM 556 C C . MET A 1 77 ? -11.572 17.037 0.720 1.00 63.88 77 MET A C 1
ATOM 558 O O . MET A 1 77 ? -12.761 17.262 0.987 1.00 63.88 77 MET A O 1
ATOM 562 N N . ALA A 1 78 ? -10.591 17.909 0.977 1.00 64.88 78 ALA A N 1
ATOM 563 C CA . ALA A 1 78 ? -10.795 19.251 1.518 1.00 64.88 78 ALA A CA 1
ATOM 564 C C . ALA A 1 78 ? -11.405 20.240 0.501 1.00 64.88 78 ALA A C 1
ATOM 566 O O . ALA A 1 78 ? -11.866 21.308 0.900 1.00 64.88 78 ALA A O 1
ATOM 567 N N . ASP A 1 79 ? -11.463 19.895 -0.791 1.00 69.94 79 ASP A N 1
ATOM 568 C CA . ASP A 1 79 ? -12.064 20.754 -1.811 1.00 69.94 79 ASP A CA 1
ATOM 569 C C . ASP A 1 79 ? -13.603 20.725 -1.728 1.00 69.94 79 ASP A C 1
ATOM 571 O O . ASP A 1 79 ? -14.244 19.669 -1.737 1.00 69.94 79 ASP A O 1
ATOM 575 N N . ASN A 1 80 ? -14.222 21.904 -1.660 1.00 70.19 80 ASN A N 1
ATOM 576 C CA . ASN A 1 80 ? -15.677 22.074 -1.641 1.00 70.19 80 ASN A CA 1
ATOM 577 C C . ASN A 1 80 ? -16.328 21.846 -3.015 1.00 70.19 80 ASN A C 1
ATOM 579 O O . ASN A 1 80 ? -17.548 21.731 -3.096 1.00 70.19 80 ASN A O 1
ATOM 583 N N . ARG A 1 81 ? -15.535 21.776 -4.091 1.00 74.19 81 ARG A N 1
ATOM 584 C CA . ARG A 1 81 ? -16.020 21.590 -5.469 1.00 74.19 81 ARG A CA 1
ATOM 585 C C . ARG A 1 81 ? -16.401 20.147 -5.803 1.00 74.19 81 ARG A C 1
ATOM 587 O O . ARG A 1 81 ? -17.086 19.932 -6.798 1.00 74.19 81 ARG A O 1
ATOM 594 N N . LEU A 1 82 ? -15.971 19.176 -4.995 1.00 71.31 82 LEU A N 1
ATOM 595 C CA . LEU A 1 82 ? -16.269 17.757 -5.195 1.00 71.31 82 LEU A CA 1
ATOM 596 C C . LEU A 1 82 ? -17.601 17.361 -4.564 1.00 71.31 82 LEU A C 1
ATOM 598 O O . LEU A 1 82 ? -17.846 17.626 -3.384 1.00 71.31 82 LEU A O 1
ATOM 602 N N . SER A 1 83 ? -18.427 16.640 -5.323 1.00 77.44 83 SER A N 1
ATOM 603 C CA . SER A 1 83 ? -19.667 16.072 -4.790 1.00 77.44 83 SER A CA 1
ATOM 604 C C . SER A 1 83 ? -19.406 15.076 -3.650 1.00 77.44 83 SER A C 1
ATOM 606 O O . SER A 1 83 ? -18.397 14.366 -3.630 1.00 77.44 83 SER A O 1
ATOM 608 N N . SER A 1 84 ? -20.350 14.947 -2.711 1.00 72.00 84 SER A N 1
ATOM 609 C CA . SER A 1 84 ? -20.251 13.987 -1.595 1.00 72.00 84 SER A CA 1
ATOM 610 C C . SER A 1 84 ? -20.049 12.546 -2.080 1.00 72.00 84 SER A C 1
ATOM 612 O O . SER A 1 84 ? -19.325 11.759 -1.467 1.00 72.00 84 SER A O 1
ATOM 614 N N . ARG A 1 85 ? -20.639 12.212 -3.234 1.00 69.56 85 ARG A N 1
ATOM 615 C CA . ARG A 1 85 ? -20.465 10.917 -3.894 1.00 69.56 85 ARG A CA 1
ATOM 616 C C . ARG A 1 85 ? -19.039 10.739 -4.418 1.00 69.56 85 ARG A C 1
ATOM 618 O O . ARG A 1 85 ? -18.455 9.688 -4.186 1.00 69.56 85 ARG A O 1
ATOM 625 N N . ALA A 1 86 ? -18.461 11.752 -5.066 1.00 69.75 86 ALA A N 1
ATOM 626 C CA . ALA A 1 86 ? -17.074 11.717 -5.530 1.00 69.75 86 ALA A CA 1
ATOM 627 C C . ALA A 1 86 ? -16.076 11.586 -4.367 1.00 69.75 86 ALA A C 1
ATOM 629 O O . ALA A 1 86 ? -15.144 10.790 -4.459 1.00 69.75 86 ALA A O 1
ATOM 630 N N . LYS A 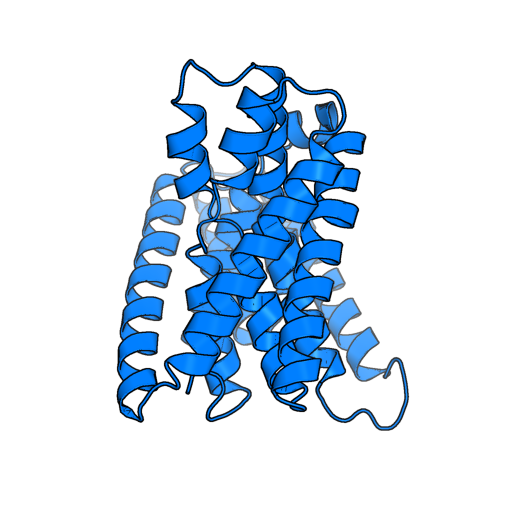1 87 ? -16.312 12.285 -3.247 1.00 72.31 87 LYS A N 1
ATOM 631 C CA . LYS A 1 87 ? -15.492 12.162 -2.028 1.00 72.31 87 LYS A CA 1
ATOM 632 C C . LYS A 1 87 ? -15.527 10.748 -1.448 1.00 72.31 87 LYS A C 1
ATOM 634 O O . LYS A 1 87 ? -14.476 10.206 -1.132 1.00 72.31 87 LYS A O 1
ATOM 639 N N . THR A 1 88 ? -16.708 10.135 -1.388 1.00 71.44 88 THR A N 1
ATOM 640 C CA . THR A 1 88 ? -16.876 8.747 -0.915 1.00 71.44 88 THR A CA 1
ATOM 641 C C . THR A 1 88 ? -16.133 7.756 -1.818 1.00 71.44 88 THR A C 1
ATOM 643 O O . THR A 1 88 ? -15.430 6.871 -1.342 1.00 71.44 88 THR A O 1
ATOM 646 N N . ILE A 1 89 ? -16.243 7.921 -3.142 1.00 70.06 89 ILE A N 1
ATOM 647 C CA . ILE A 1 89 ? -15.541 7.070 -4.117 1.00 70.06 89 ILE A CA 1
ATOM 648 C C . ILE A 1 89 ? -14.024 7.215 -3.974 1.00 70.06 89 ILE A C 1
ATOM 650 O O . ILE A 1 89 ? -13.311 6.215 -3.982 1.00 70.06 89 ILE A O 1
ATOM 654 N N . LEU A 1 90 ? -13.532 8.448 -3.848 1.00 71.88 90 LEU A N 1
ATOM 655 C CA . LEU A 1 90 ? -12.107 8.736 -3.744 1.00 71.88 90 LEU A CA 1
ATOM 656 C C . LEU A 1 90 ? -11.513 8.234 -2.421 1.00 71.88 90 LEU A C 1
ATOM 658 O O . LEU A 1 90 ? -10.446 7.624 -2.436 1.00 71.88 90 LEU A O 1
ATOM 662 N N . GLY A 1 91 ? -12.217 8.440 -1.305 1.00 70.25 91 GLY A N 1
ATOM 663 C CA . GLY A 1 91 ? -11.827 7.935 0.012 1.00 70.25 91 GLY A CA 1
ATOM 664 C C . GLY A 1 91 ? -11.740 6.410 0.026 1.00 70.25 91 GLY A C 1
ATOM 665 O O . GLY A 1 91 ? -10.681 5.857 0.335 1.00 70.25 91 GLY A O 1
ATOM 666 N N . ALA A 1 92 ? -12.794 5.733 -0.440 1.00 67.94 92 ALA A N 1
ATOM 667 C CA . ALA A 1 92 ? -12.798 4.283 -0.581 1.00 67.94 92 ALA A CA 1
ATOM 668 C C . ALA A 1 92 ? -11.668 3.796 -1.503 1.00 67.94 92 ALA A C 1
ATOM 670 O O . ALA A 1 92 ? -10.884 2.945 -1.101 1.00 67.94 92 ALA A O 1
ATOM 671 N N . TRP A 1 93 ? -11.520 4.355 -2.709 1.00 72.19 93 TRP A N 1
ATOM 672 C CA . TRP A 1 93 ? -10.459 3.946 -3.636 1.00 72.19 93 TRP A CA 1
ATOM 673 C C . TRP A 1 93 ? -9.066 4.104 -3.008 1.00 72.19 93 TRP A C 1
ATOM 675 O O . TRP A 1 93 ? -8.314 3.134 -2.970 1.00 72.19 93 TRP A O 1
ATOM 685 N N . SER A 1 94 ? -8.750 5.268 -2.433 1.00 70.25 94 SER A N 1
ATOM 686 C CA . SER A 1 94 ? -7.439 5.528 -1.813 1.00 70.25 94 SER A CA 1
ATOM 687 C C . SER A 1 94 ? -7.106 4.593 -0.648 1.00 70.25 94 SER A C 1
ATOM 689 O O . SER A 1 94 ? -5.959 4.189 -0.494 1.00 70.25 94 SER A O 1
ATOM 691 N N . SER A 1 95 ? -8.111 4.183 0.130 1.00 67.81 95 SER A N 1
ATOM 692 C CA . SER A 1 95 ? -7.918 3.298 1.286 1.00 67.81 95 SER A CA 1
ATOM 693 C C . SER A 1 95 ? -7.568 1.859 0.887 1.00 67.81 95 SER A C 1
ATOM 695 O O . SER A 1 95 ? -6.975 1.126 1.675 1.00 67.81 95 SER A O 1
ATOM 697 N N . PHE A 1 96 ? -7.948 1.436 -0.324 1.00 70.62 96 PHE A N 1
ATOM 698 C CA . PHE A 1 96 ? -7.723 0.075 -0.824 1.00 70.62 96 PHE A CA 1
ATOM 699 C C . PHE A 1 96 ? -6.634 -0.023 -1.901 1.00 70.62 96 PHE A C 1
ATOM 701 O O . PHE A 1 96 ? -6.155 -1.127 -2.155 1.00 70.62 96 PHE A O 1
ATOM 708 N N . ASP A 1 97 ? -6.220 1.088 -2.511 1.00 72.31 97 ASP A N 1
ATOM 709 C CA . ASP A 1 97 ? -5.207 1.104 -3.573 1.00 72.31 97 ASP A CA 1
ATOM 710 C C . ASP A 1 97 ? -3.842 0.597 -3.073 1.00 72.31 97 ASP A C 1
ATOM 712 O O . ASP A 1 97 ? -3.249 -0.305 -3.670 1.00 72.31 97 ASP A O 1
ATOM 716 N N . ASP A 1 98 ? -3.396 1.090 -1.914 1.00 70.56 98 ASP A N 1
ATOM 717 C CA . ASP A 1 98 ? -2.110 0.728 -1.310 1.00 70.56 98 ASP A CA 1
ATOM 718 C C . ASP A 1 98 ? -2.011 -0.769 -0.943 1.00 70.56 98 ASP A C 1
ATOM 720 O O . ASP A 1 98 ? -1.108 -1.439 -1.458 1.00 70.56 98 ASP A O 1
ATOM 724 N N . PRO A 1 99 ? -2.918 -1.356 -0.131 1.00 66.44 99 PRO A N 1
ATOM 725 C CA . PRO A 1 99 ? -2.834 -2.768 0.243 1.00 66.44 99 PRO A CA 1
ATOM 726 C C . PRO A 1 99 ? -2.893 -3.714 -0.956 1.00 66.44 99 PRO A C 1
ATOM 728 O O . PRO A 1 99 ? -2.133 -4.679 -1.019 1.00 66.44 99 PRO A O 1
ATOM 731 N N . ILE A 1 100 ? -3.786 -3.446 -1.914 1.00 72.44 100 ILE A N 1
ATOM 732 C CA . ILE A 1 100 ? -3.958 -4.309 -3.087 1.00 72.44 100 ILE A CA 1
ATOM 733 C C . ILE A 1 100 ? -2.724 -4.240 -3.972 1.00 72.44 100 ILE A C 1
ATOM 735 O O . ILE A 1 100 ? -2.239 -5.277 -4.420 1.00 72.44 100 ILE A O 1
ATOM 739 N N . THR A 1 101 ? -2.176 -3.049 -4.191 1.00 74.19 101 THR A N 1
ATOM 740 C CA . THR A 1 101 ? -0.982 -2.913 -5.020 1.00 74.19 101 THR A CA 1
ATOM 741 C C . THR A 1 101 ? 0.236 -3.551 -4.366 1.00 74.19 101 THR A C 1
ATOM 743 O O . THR A 1 101 ? 1.043 -4.149 -5.070 1.00 74.19 101 THR A O 1
ATOM 746 N N . VAL A 1 102 ? 0.350 -3.529 -3.032 1.00 68.69 102 VAL A N 1
ATOM 747 C CA . VAL A 1 102 ? 1.412 -4.288 -2.358 1.00 68.69 102 VAL A CA 1
ATOM 748 C C . VAL A 1 102 ? 1.238 -5.791 -2.585 1.00 68.69 102 VAL A C 1
ATOM 750 O O . VAL A 1 102 ? 2.200 -6.458 -2.962 1.00 68.69 102 VAL A O 1
ATOM 753 N N . ILE A 1 103 ? 0.024 -6.329 -2.420 1.00 68.75 103 ILE A N 1
ATOM 754 C CA . ILE A 1 103 ? -0.265 -7.748 -2.700 1.00 68.75 103 ILE A CA 1
ATOM 755 C C . ILE A 1 103 ? 0.104 -8.094 -4.151 1.00 68.75 103 ILE A C 1
ATOM 757 O O . ILE A 1 103 ? 0.774 -9.098 -4.395 1.00 68.75 103 ILE A O 1
ATOM 761 N N . LEU A 1 104 ? -0.284 -7.248 -5.109 1.00 72.62 104 LEU A N 1
ATOM 762 C CA . LEU A 1 104 ? 0.025 -7.428 -6.528 1.00 72.62 104 LEU A CA 1
ATOM 763 C C . LEU A 1 104 ? 1.520 -7.357 -6.816 1.00 72.62 104 LEU A C 1
ATOM 765 O O . LEU A 1 104 ? 2.015 -8.158 -7.602 1.00 72.62 104 LEU A O 1
ATOM 769 N N . ALA A 1 105 ? 2.243 -6.436 -6.183 1.00 70.94 105 ALA A N 1
ATOM 770 C CA . ALA A 1 105 ? 3.679 -6.293 -6.357 1.00 70.94 105 ALA A CA 1
ATOM 771 C C . ALA A 1 105 ? 4.420 -7.546 -5.871 1.00 70.94 105 ALA A C 1
ATOM 773 O O . ALA A 1 105 ? 5.271 -8.073 -6.582 1.00 70.94 105 ALA A O 1
ATOM 774 N N . PHE A 1 106 ? 4.036 -8.095 -4.714 1.00 67.19 106 PHE A N 1
ATOM 775 C CA . PHE A 1 106 ? 4.583 -9.364 -4.226 1.00 67.19 106 PHE A CA 1
ATOM 776 C C . PHE A 1 106 ? 4.226 -10.550 -5.119 1.00 67.19 106 PHE A C 1
ATOM 778 O O . PHE A 1 106 ? 5.076 -11.402 -5.386 1.00 67.19 106 PHE A O 1
ATOM 785 N N . TYR A 1 107 ? 2.993 -10.597 -5.624 1.00 67.62 107 TYR A N 1
ATOM 786 C CA . TYR A 1 107 ? 2.598 -11.621 -6.583 1.00 67.62 107 TYR A CA 1
ATOM 787 C C . TYR A 1 107 ? 3.422 -11.523 -7.875 1.00 67.62 107 TYR A C 1
ATOM 789 O O . TYR A 1 107 ? 3.946 -12.529 -8.349 1.00 67.62 107 TYR A O 1
ATOM 797 N N . ALA A 1 108 ? 3.635 -10.313 -8.395 1.00 68.31 108 ALA A N 1
ATOM 798 C CA . ALA A 1 108 ? 4.469 -10.070 -9.567 1.00 68.31 108 ALA A CA 1
ATOM 799 C C . ALA A 1 108 ? 5.928 -10.493 -9.342 1.00 68.31 108 ALA A C 1
ATOM 801 O O . ALA A 1 108 ? 6.507 -11.147 -10.207 1.00 68.31 108 ALA A O 1
ATOM 802 N N . VAL A 1 109 ? 6.501 -10.213 -8.165 1.00 65.25 109 VAL A N 1
ATOM 803 C CA . VAL A 1 109 ? 7.826 -10.731 -7.784 1.00 65.25 109 VAL A CA 1
ATOM 804 C C . VAL A 1 109 ? 7.843 -12.255 -7.810 1.00 65.25 109 VAL A C 1
ATOM 806 O O . VAL A 1 109 ? 8.738 -12.839 -8.421 1.00 65.25 109 VAL A O 1
ATOM 809 N N . SER A 1 110 ? 6.838 -12.911 -7.222 1.00 62.62 110 SER A N 1
ATOM 810 C CA . SER A 1 110 ? 6.762 -14.376 -7.208 1.00 62.62 110 SER A CA 1
ATOM 811 C C . SER A 1 110 ? 6.666 -14.990 -8.612 1.00 62.62 110 SER A C 1
ATOM 813 O O . SER A 1 110 ? 7.293 -16.015 -8.859 1.00 62.62 110 SER A O 1
ATOM 815 N N . LEU A 1 111 ? 5.964 -14.329 -9.542 1.00 62.47 111 LEU A N 1
ATOM 816 C CA . LEU A 1 111 ? 5.847 -14.740 -10.947 1.00 62.47 111 LEU A CA 1
ATOM 817 C C . LEU A 1 111 ? 7.106 -14.456 -11.776 1.00 62.47 111 LEU A C 1
ATOM 819 O O . LEU A 1 111 ? 7.360 -15.144 -12.759 1.00 62.47 111 LEU A O 1
ATOM 823 N N . SER A 1 112 ? 7.872 -13.424 -11.414 1.00 60.59 112 SER A N 1
ATOM 824 C CA . SER A 1 112 ? 9.088 -13.023 -12.135 1.00 60.59 112 SER A CA 1
ATOM 825 C C . SER A 1 112 ? 10.290 -13.923 -11.858 1.00 60.59 112 SER A C 1
ATOM 827 O O . SER A 1 112 ? 11.262 -13.917 -12.616 1.00 60.59 112 SER A O 1
ATOM 829 N N . ARG A 1 113 ? 10.238 -14.704 -10.773 1.00 61.06 113 ARG A N 1
ATOM 830 C CA . ARG A 1 113 ? 11.223 -15.753 -10.532 1.00 61.06 113 ARG A CA 1
ATOM 831 C C . ARG A 1 113 ? 11.019 -16.812 -11.614 1.00 61.06 113 ARG A C 1
ATOM 833 O O . ARG A 1 113 ? 9.881 -17.245 -11.787 1.00 61.06 113 ARG A O 1
ATOM 840 N N . PRO A 1 114 ? 12.068 -17.218 -12.349 1.00 49.72 114 PRO A N 1
ATOM 841 C CA . PRO A 1 114 ? 11.940 -18.250 -13.365 1.00 49.72 114 PRO A CA 1
ATOM 842 C C . PRO A 1 114 ? 11.386 -19.511 -12.703 1.00 49.72 114 PRO A C 1
ATOM 844 O O . PRO A 1 114 ? 12.075 -20.196 -11.950 1.00 49.72 114 PRO A O 1
ATOM 847 N N . ALA A 1 115 ? 10.101 -19.760 -12.930 1.00 52.03 115 ALA A N 1
ATOM 848 C CA . ALA A 1 115 ? 9.458 -20.982 -12.520 1.00 52.03 115 ALA A CA 1
ATOM 849 C C . ALA A 1 115 ? 9.896 -22.061 -13.505 1.00 52.03 115 ALA A C 1
ATOM 851 O O . ALA A 1 115 ? 9.609 -21.982 -14.702 1.00 52.03 115 ALA A O 1
ATOM 852 N N . GLU A 1 116 ? 10.509 -23.117 -12.989 1.00 47.78 116 GLU A N 1
ATOM 853 C CA . GLU A 1 116 ? 10.196 -24.439 -13.510 1.00 47.78 116 GLU A CA 1
ATOM 854 C C . GLU A 1 116 ? 8.675 -24.643 -13.335 1.00 47.78 116 GLU A C 1
ATOM 856 O O . GLU A 1 116 ? 8.212 -25.025 -12.270 1.00 47.78 116 GLU A O 1
ATOM 861 N N . GLY A 1 117 ? 7.892 -24.238 -14.341 1.00 39.69 117 GLY A N 1
ATOM 862 C CA . GLY A 1 117 ? 6.479 -24.569 -14.574 1.00 39.69 117 GLY A CA 1
ATOM 863 C C . GLY A 1 117 ? 5.479 -24.499 -13.401 1.00 39.69 117 GLY A C 1
ATOM 864 O O . GLY A 1 117 ? 5.338 -25.442 -12.631 1.00 39.69 117 GLY A O 1
ATOM 865 N N . GLY A 1 118 ? 4.616 -23.474 -13.393 1.00 53.69 118 GLY A N 1
ATOM 866 C CA . GLY A 1 118 ? 3.293 -23.517 -12.737 1.00 53.69 118 GLY A CA 1
ATOM 867 C C . GLY A 1 118 ? 3.220 -23.105 -11.257 1.00 53.69 118 GLY A C 1
ATOM 868 O O . GLY A 1 118 ? 4.187 -22.623 -10.674 1.00 53.69 118 GLY A O 1
ATOM 869 N N . LEU A 1 119 ? 2.024 -23.259 -10.659 1.00 58.25 119 LEU A N 1
ATOM 870 C CA . LEU A 1 119 ? 1.764 -23.084 -9.219 1.00 58.25 119 LEU A CA 1
ATOM 871 C C . LEU A 1 119 ? 2.626 -24.081 -8.429 1.00 58.25 119 LEU A C 1
ATOM 873 O O . LEU A 1 119 ? 2.230 -25.225 -8.209 1.00 58.25 119 LEU A O 1
ATOM 877 N N . THR A 1 120 ? 3.824 -23.664 -8.032 1.00 69.38 120 THR A N 1
ATOM 878 C CA . THR A 1 120 ? 4.757 -24.528 -7.309 1.00 69.38 120 THR A CA 1
ATOM 879 C C . THR A 1 120 ? 4.240 -24.832 -5.901 1.00 69.38 120 THR A C 1
ATOM 881 O O . THR A 1 120 ? 3.595 -24.002 -5.254 1.00 69.38 120 THR A O 1
ATOM 884 N N . LEU A 1 121 ? 4.569 -26.017 -5.376 1.00 74.62 121 LEU A N 1
ATOM 885 C CA . LEU A 1 121 ? 4.281 -26.382 -3.982 1.00 74.62 121 LEU A CA 1
ATOM 886 C C . LEU A 1 121 ? 4.852 -25.344 -2.995 1.00 74.62 121 LEU A C 1
ATOM 888 O O . LEU A 1 121 ? 4.248 -25.084 -1.960 1.00 74.62 121 LEU A O 1
ATOM 892 N N . ALA A 1 122 ? 5.973 -24.708 -3.350 1.00 71.75 122 ALA A N 1
ATOM 893 C CA . ALA A 1 122 ? 6.581 -23.621 -2.589 1.00 71.75 122 ALA A CA 1
ATOM 894 C C . ALA A 1 122 ? 5.685 -22.373 -2.512 1.00 71.75 122 ALA A C 1
ATOM 896 O O . ALA A 1 122 ? 5.559 -21.788 -1.440 1.00 71.75 122 ALA A O 1
ATOM 897 N N . TYR A 1 123 ? 5.022 -21.993 -3.610 1.00 70.56 123 TYR A N 1
ATOM 898 C CA . TYR A 1 123 ? 4.064 -20.885 -3.609 1.00 70.56 123 TYR A CA 1
ATOM 899 C C . TYR A 1 123 ? 2.836 -21.195 -2.742 1.00 70.56 123 TYR A C 1
ATOM 901 O O . TYR A 1 123 ? 2.423 -20.370 -1.930 1.00 70.56 123 TYR A O 1
ATOM 909 N N . LEU A 1 124 ? 2.275 -22.405 -2.860 1.00 79.31 124 LEU A N 1
ATOM 910 C CA . LEU A 1 124 ? 1.152 -22.831 -2.014 1.00 79.31 124 LEU A CA 1
ATOM 911 C C . LEU A 1 124 ? 1.544 -22.901 -0.532 1.00 79.31 124 LEU A C 1
ATOM 913 O O . LEU A 1 124 ? 0.747 -22.529 0.328 1.00 79.31 124 LEU A O 1
ATOM 917 N N . ALA A 1 125 ? 2.768 -23.343 -0.231 1.00 82.50 125 ALA A N 1
ATOM 918 C CA . ALA A 1 125 ? 3.303 -23.357 1.124 1.00 82.50 125 ALA A CA 1
ATOM 919 C C . ALA A 1 125 ? 3.477 -21.936 1.682 1.00 82.50 125 ALA A C 1
ATOM 921 O O . ALA A 1 125 ? 3.066 -21.688 2.812 1.00 82.50 125 ALA A O 1
ATOM 922 N N . ASP A 1 126 ? 4.008 -20.992 0.899 1.00 81.12 126 ASP A N 1
ATOM 923 C CA . ASP A 1 126 ? 4.129 -19.584 1.302 1.00 81.12 126 ASP A CA 1
ATOM 924 C C . ASP A 1 126 ? 2.757 -18.946 1.573 1.00 81.12 126 ASP A C 1
ATOM 926 O O . ASP A 1 126 ? 2.539 -18.324 2.618 1.00 81.12 126 ASP A O 1
ATOM 930 N N . LEU A 1 127 ? 1.787 -19.180 0.684 1.00 81.62 127 LEU A N 1
ATOM 931 C CA . LEU A 1 127 ? 0.413 -18.719 0.869 1.00 81.62 127 LEU A CA 1
ATOM 932 C C . LEU A 1 127 ? -0.218 -19.335 2.128 1.00 81.62 127 LEU A C 1
ATOM 934 O O . LEU A 1 127 ? -0.860 -18.636 2.914 1.00 81.62 127 LEU A O 1
ATOM 938 N N . GLY A 1 128 ? 0.013 -20.632 2.350 1.00 86.44 128 GLY A N 1
ATOM 939 C CA . GLY A 1 128 ? -0.411 -21.350 3.548 1.00 86.44 128 GLY A CA 1
ATOM 940 C C . GLY A 1 128 ? 0.197 -20.768 4.824 1.00 86.44 128 GLY A C 1
ATOM 941 O O . GLY A 1 128 ? -0.526 -20.534 5.789 1.00 86.44 128 GLY A O 1
ATOM 942 N N . LEU A 1 129 ? 1.496 -20.456 4.829 1.00 89.06 129 LEU A N 1
ATOM 943 C CA . LEU A 1 129 ? 2.176 -19.835 5.968 1.00 89.06 129 LEU A CA 1
ATOM 944 C C . LEU A 1 129 ? 1.639 -18.433 6.261 1.00 89.06 129 LEU A C 1
ATOM 946 O O . LEU A 1 129 ? 1.388 -18.108 7.422 1.00 89.06 129 LEU A O 1
ATOM 950 N N . ASN A 1 130 ? 1.394 -17.619 5.231 1.00 88.25 130 ASN A N 1
ATOM 951 C CA . ASN A 1 130 ? 0.764 -16.309 5.393 1.00 88.25 130 ASN A CA 1
ATOM 952 C C . ASN A 1 130 ? -0.662 -16.432 5.961 1.00 88.25 130 ASN A C 1
ATOM 954 O O . ASN A 1 130 ? -1.041 -15.660 6.845 1.00 88.25 130 ASN A O 1
ATOM 958 N N . ALA A 1 131 ? -1.436 -17.425 5.511 1.00 88.50 131 ALA A N 1
ATOM 959 C CA . ALA A 1 131 ? -2.779 -17.694 6.022 1.00 88.50 131 ALA A CA 1
ATOM 960 C C . ALA A 1 131 ? -2.763 -18.171 7.484 1.00 88.50 131 ALA A C 1
ATOM 962 O O . ALA A 1 131 ? -3.541 -17.677 8.301 1.00 88.50 131 ALA A O 1
ATOM 963 N N . VAL A 1 132 ? -1.851 -19.081 7.840 1.00 94.88 132 VAL A N 1
ATOM 964 C CA . VAL A 1 132 ? -1.655 -19.551 9.221 1.00 94.88 132 VAL A CA 1
ATOM 965 C C . VAL A 1 132 ? -1.222 -18.398 10.121 1.00 94.88 132 VAL A C 1
ATOM 967 O O . VAL A 1 132 ? -1.765 -18.237 11.213 1.00 94.88 132 VAL A O 1
ATOM 970 N N . PHE A 1 133 ? -0.299 -17.557 9.659 1.00 94.38 133 PHE A N 1
ATOM 971 C CA . PHE A 1 133 ? 0.134 -16.369 10.385 1.00 94.38 133 PHE A CA 1
ATOM 972 C C . PHE A 1 133 ? -1.027 -15.404 10.644 1.00 94.38 133 PHE A C 1
ATOM 974 O O . PHE A 1 133 ? -1.219 -14.960 11.777 1.00 94.38 133 PHE A O 1
ATOM 981 N N . ALA A 1 134 ? -1.844 -15.121 9.626 1.00 91.06 134 ALA A N 1
ATOM 982 C CA . ALA A 1 134 ? -3.036 -14.297 9.785 1.00 91.06 134 ALA A CA 1
ATOM 983 C C . ALA A 1 134 ? -4.031 -14.940 10.773 1.00 91.06 134 ALA A C 1
ATOM 985 O O . ALA A 1 134 ? -4.510 -14.290 11.701 1.00 91.06 134 ALA A O 1
ATOM 986 N N . ALA A 1 135 ? -4.291 -16.244 10.667 1.00 93.00 135 ALA A N 1
ATOM 987 C CA . ALA A 1 135 ? -5.165 -16.947 11.605 1.00 93.00 135 ALA A CA 1
ATOM 988 C C . ALA A 1 135 ? -4.645 -16.882 13.055 1.00 93.00 135 ALA A C 1
ATOM 990 O O . ALA A 1 135 ? -5.415 -16.611 13.980 1.00 93.00 135 ALA A O 1
ATOM 991 N N . ALA A 1 136 ? -3.337 -17.055 13.260 1.00 95.62 136 ALA A N 1
ATOM 992 C CA . ALA A 1 136 ? -2.699 -16.951 14.568 1.00 95.62 136 ALA A CA 1
ATOM 993 C C . ALA A 1 136 ? -2.801 -15.528 15.135 1.00 95.62 136 ALA A C 1
ATOM 995 O O . ALA A 1 136 ? -3.227 -15.342 16.275 1.00 95.62 136 ALA A O 1
ATOM 996 N N . ALA A 1 137 ? -2.494 -14.508 14.331 1.00 94.50 137 ALA A N 1
ATOM 997 C CA . ALA A 1 137 ? -2.651 -13.115 14.733 1.00 94.50 137 ALA A CA 1
ATOM 998 C C . ALA A 1 137 ? -4.120 -12.769 15.045 1.00 94.50 137 ALA A C 1
ATOM 1000 O O . ALA A 1 137 ? -4.387 -12.002 15.970 1.00 94.50 137 ALA A O 1
ATOM 1001 N N . TYR A 1 138 ? -5.084 -13.353 14.327 1.00 93.44 138 TYR A N 1
ATOM 1002 C CA . TYR A 1 138 ? -6.509 -13.203 14.623 1.00 93.44 138 TYR A CA 1
ATOM 1003 C C . TYR A 1 138 ? -6.893 -13.860 15.953 1.00 93.44 138 TYR A C 1
ATOM 1005 O O . TYR A 1 138 ? -7.624 -13.259 16.743 1.00 93.44 138 TYR A O 1
ATOM 1013 N N . ALA A 1 139 ? -6.381 -15.059 16.237 1.00 94.81 139 ALA A N 1
ATOM 1014 C CA . ALA A 1 139 ? -6.587 -15.729 17.518 1.00 94.81 139 ALA A CA 1
ATOM 1015 C C . ALA A 1 139 ? -6.015 -14.898 18.677 1.00 94.81 139 ALA A C 1
ATOM 1017 O O . ALA A 1 139 ? -6.721 -14.644 19.653 1.00 94.81 139 ALA A O 1
ATOM 1018 N N . VAL A 1 140 ? -4.788 -14.385 18.532 1.00 94.12 140 VAL A N 1
ATOM 1019 C CA . VAL A 1 140 ? -4.168 -13.473 19.506 1.00 94.12 140 VAL A CA 1
ATOM 1020 C C . VAL A 1 140 ? -5.034 -12.234 19.703 1.00 94.12 140 VAL A C 1
ATOM 1022 O O . VAL A 1 140 ? -5.401 -11.925 20.834 1.00 94.12 140 VAL A O 1
ATOM 1025 N N . TRP A 1 141 ? -5.441 -11.571 18.616 1.00 94.06 141 TRP A N 1
ATOM 1026 C CA . TRP A 1 141 ? -6.345 -10.422 18.672 1.00 94.06 141 TRP A CA 1
ATOM 1027 C C . TRP A 1 141 ? -7.636 -10.744 19.436 1.00 94.06 141 TRP A C 1
ATOM 1029 O O . TRP A 1 141 ? -8.071 -9.969 20.287 1.00 94.06 141 TRP A O 1
ATOM 1039 N N . ARG A 1 142 ? -8.242 -11.908 19.179 1.00 93.62 142 ARG A N 1
ATOM 1040 C CA . ARG A 1 142 ? -9.488 -12.330 19.828 1.00 93.62 142 ARG A CA 1
ATOM 1041 C C . ARG A 1 142 ? -9.339 -12.473 21.341 1.00 93.62 142 ARG A C 1
ATOM 1043 O O . ARG A 1 142 ? -10.295 -12.162 22.054 1.00 93.62 142 ARG A O 1
ATOM 1050 N N . LEU A 1 143 ? -8.172 -12.918 21.804 1.00 93.50 143 LEU A N 1
ATOM 1051 C CA . LEU A 1 143 ? -7.840 -13.057 23.222 1.00 93.50 143 LEU A CA 1
ATOM 1052 C C . LEU A 1 143 ? -7.563 -11.698 23.877 1.00 93.50 143 LEU A C 1
ATOM 1054 O O . LEU A 1 143 ? -8.000 -11.462 24.999 1.00 93.50 143 LEU A O 1
ATOM 1058 N N . ILE A 1 144 ? -6.893 -10.784 23.169 1.00 93.25 144 ILE A N 1
ATOM 1059 C CA . ILE A 1 144 ? -6.454 -9.498 23.735 1.00 93.25 144 ILE A CA 1
ATOM 1060 C C . ILE A 1 144 ? -7.412 -8.326 23.480 1.00 93.25 144 ILE A C 1
ATOM 1062 O O . ILE A 1 144 ? -7.177 -7.238 23.993 1.00 93.25 144 ILE A O 1
ATOM 1066 N N . ARG A 1 145 ? -8.491 -8.502 22.705 1.00 89.00 145 ARG A N 1
ATOM 1067 C CA . ARG A 1 145 ? -9.398 -7.399 22.308 1.00 89.00 145 ARG A CA 1
ATOM 1068 C C . ARG A 1 145 ? -10.050 -6.641 23.470 1.00 89.00 145 ARG A C 1
ATOM 1070 O O . ARG A 1 145 ? -10.456 -5.503 23.282 1.00 89.00 145 ARG A O 1
ATOM 1077 N N . ASN A 1 146 ? -10.166 -7.278 24.636 1.00 89.19 146 ASN A N 1
ATOM 1078 C CA . ASN A 1 146 ? -10.710 -6.685 25.865 1.00 89.19 146 ASN A CA 1
ATOM 1079 C C . ASN A 1 146 ? -9.614 -6.422 26.916 1.00 89.19 146 ASN A C 1
ATOM 1081 O O . ASN A 1 146 ? -9.915 -6.105 28.063 1.00 89.19 146 ASN A O 1
ATOM 1085 N N . ALA A 1 147 ? -8.353 -6.636 26.551 1.00 89.62 147 ALA A N 1
ATOM 1086 C CA . ALA A 1 147 ? -7.201 -6.533 27.428 1.00 89.62 147 ALA A CA 1
ATOM 1087 C C . ALA A 1 147 ? -6.633 -5.096 27.403 1.00 89.62 147 ALA A C 1
ATOM 1089 O O . ALA A 1 147 ? -7.037 -4.288 26.560 1.00 89.62 147 ALA A O 1
ATOM 1090 N N . PRO A 1 148 ? -5.697 -4.740 28.304 1.00 90.06 148 PRO A N 1
ATOM 1091 C CA . PRO A 1 148 ? -5.091 -3.414 28.301 1.00 90.06 148 PRO A CA 1
ATOM 1092 C C . PRO A 1 148 ? -4.445 -3.068 26.943 1.00 90.06 148 PRO A C 1
ATOM 1094 O O . PRO A 1 148 ? -3.862 -3.948 26.299 1.00 90.06 148 PRO A O 1
ATOM 1097 N N . PRO A 1 149 ? -4.462 -1.779 26.537 1.00 88.50 149 PRO A N 1
ATOM 1098 C CA . PRO A 1 149 ? -3.904 -1.290 25.271 1.00 88.50 149 PRO A CA 1
ATOM 1099 C C . PRO A 1 149 ? -2.495 -1.795 24.958 1.00 88.50 149 PRO A C 1
ATOM 1101 O O . PRO A 1 149 ? -2.186 -2.090 23.804 1.00 88.50 149 PRO A O 1
ATOM 1104 N N . LEU A 1 150 ? -1.661 -1.943 25.993 1.00 91.19 150 LEU A N 1
ATOM 1105 C CA . LEU A 1 150 ? -0.285 -2.427 25.890 1.00 91.19 150 LEU A CA 1
ATOM 1106 C C . LEU A 1 150 ? -0.183 -3.759 25.135 1.00 91.19 150 LEU A C 1
ATOM 1108 O O . LEU A 1 150 ? 0.696 -3.909 24.293 1.00 91.19 150 LEU A O 1
ATOM 1112 N N . LEU A 1 151 ? -1.104 -4.698 25.371 1.00 91.81 151 LEU A N 1
ATOM 1113 C CA . LEU A 1 151 ? -1.081 -5.996 24.693 1.00 91.81 151 LEU A CA 1
ATOM 1114 C C . LEU A 1 151 ? -1.373 -5.874 23.197 1.00 91.81 151 LEU A C 1
ATOM 1116 O O . LEU A 1 151 ? -0.797 -6.618 22.410 1.00 91.81 151 LEU A O 1
ATOM 1120 N N . SER A 1 152 ? -2.206 -4.913 22.789 1.00 91.38 152 SER A N 1
ATOM 1121 C CA . SER A 1 152 ? -2.466 -4.652 21.367 1.00 91.38 152 SER A CA 1
ATOM 1122 C C . SER A 1 152 ? -1.242 -4.052 20.675 1.00 91.38 152 SER A C 1
ATOM 1124 O O . SER A 1 152 ? -0.927 -4.449 19.555 1.00 91.38 152 SER A O 1
ATOM 1126 N N . TYR A 1 153 ? -0.511 -3.153 21.348 1.00 92.00 153 TYR A N 1
ATOM 1127 C CA . TYR A 1 153 ? 0.764 -2.636 20.836 1.00 92.00 153 TYR A CA 1
ATOM 1128 C C . TYR A 1 153 ? 1.814 -3.732 20.711 1.00 92.00 153 TYR A C 1
ATOM 1130 O O . TYR A 1 153 ? 2.462 -3.834 19.672 1.00 92.00 153 TYR A O 1
ATOM 1138 N N . LEU A 1 154 ? 1.957 -4.565 21.744 1.00 93.50 154 LEU A N 1
ATOM 1139 C CA . LEU A 1 154 ? 2.901 -5.677 21.731 1.00 93.50 154 LEU A CA 1
ATOM 1140 C C . LEU A 1 154 ? 2.547 -6.681 20.636 1.00 93.50 154 LEU A C 1
ATOM 1142 O O . LEU A 1 154 ? 3.412 -7.024 19.843 1.00 93.50 154 LEU A O 1
ATOM 1146 N N . ALA A 1 155 ? 1.280 -7.077 20.509 1.00 93.81 155 ALA A N 1
ATOM 1147 C CA . ALA A 1 155 ? 0.845 -7.978 19.446 1.00 93.81 155 ALA A CA 1
ATOM 1148 C C . ALA A 1 155 ? 1.108 -7.398 18.048 1.00 93.81 155 ALA A C 1
ATOM 1150 O O . ALA A 1 155 ? 1.585 -8.119 17.176 1.00 93.81 155 ALA A O 1
ATOM 1151 N N . ALA A 1 156 ? 0.850 -6.103 17.836 1.00 93.06 156 ALA A N 1
ATOM 1152 C CA . ALA A 1 156 ? 1.125 -5.434 16.566 1.00 93.06 156 ALA A CA 1
ATOM 1153 C C . ALA A 1 156 ? 2.629 -5.381 16.257 1.00 93.06 156 ALA A C 1
ATOM 1155 O O . ALA A 1 156 ? 3.045 -5.711 15.145 1.00 93.06 156 ALA A O 1
ATOM 1156 N N . ALA A 1 157 ? 3.453 -5.021 17.245 1.00 93.94 157 ALA A N 1
ATOM 1157 C CA . ALA A 1 157 ? 4.905 -4.990 17.109 1.00 93.94 157 ALA A CA 1
ATOM 1158 C C . ALA A 1 157 ? 5.467 -6.390 16.832 1.00 93.94 157 ALA A C 1
ATOM 1160 O O . ALA A 1 157 ? 6.221 -6.573 15.879 1.00 93.94 157 ALA A O 1
ATOM 1161 N N . THR A 1 158 ? 5.046 -7.396 17.603 1.00 95.06 158 THR A N 1
ATOM 1162 C CA . THR A 1 158 ? 5.459 -8.789 17.418 1.00 95.06 158 THR A CA 1
ATOM 1163 C C . THR A 1 158 ? 5.025 -9.317 16.059 1.00 95.06 158 THR A C 1
ATOM 1165 O O . THR A 1 158 ? 5.848 -9.917 15.374 1.00 95.06 158 THR A O 1
ATOM 1168 N N . ALA A 1 159 ? 3.787 -9.067 15.620 1.00 93.81 159 ALA A N 1
ATOM 1169 C CA . ALA A 1 159 ? 3.329 -9.470 14.292 1.00 93.81 159 ALA A CA 1
ATOM 1170 C C . ALA A 1 159 ? 4.176 -8.815 13.190 1.00 93.81 159 ALA A C 1
ATOM 1172 O O . ALA A 1 159 ? 4.667 -9.504 12.301 1.00 93.81 159 ALA A O 1
ATOM 1173 N N . THR A 1 160 ? 4.424 -7.509 13.290 1.00 91.81 160 THR A N 1
ATOM 1174 C CA . THR A 1 160 ? 5.209 -6.758 12.299 1.00 91.81 160 THR A CA 1
ATOM 1175 C C . THR A 1 160 ? 6.652 -7.256 12.217 1.00 91.81 160 THR A C 1
ATOM 1177 O O . THR A 1 160 ? 7.151 -7.531 11.128 1.00 91.81 160 THR A O 1
ATOM 1180 N N . VAL A 1 161 ? 7.319 -7.436 13.361 1.00 94.12 161 VAL A N 1
ATOM 1181 C CA . VAL A 1 161 ? 8.704 -7.929 13.417 1.00 94.12 161 VAL A CA 1
ATOM 1182 C C . VAL A 1 161 ? 8.794 -9.383 12.952 1.00 94.12 161 VAL A C 1
ATOM 1184 O O . VAL A 1 161 ? 9.681 -9.717 12.170 1.00 94.12 161 VAL A O 1
ATOM 1187 N N . SER A 1 162 ? 7.860 -10.242 13.371 1.00 92.75 162 SER A N 1
ATOM 1188 C CA . SER A 1 162 ? 7.845 -11.661 12.983 1.00 92.75 162 SER A CA 1
ATOM 1189 C C . SER A 1 162 ? 7.594 -11.834 11.487 1.00 92.75 162 SER A C 1
ATOM 1191 O O . SER A 1 162 ? 8.248 -12.657 10.845 1.00 92.75 162 SER A O 1
ATOM 1193 N N . ALA A 1 163 ? 6.694 -11.030 10.915 1.00 89.00 163 ALA A N 1
ATOM 1194 C CA . ALA A 1 163 ? 6.448 -11.006 9.481 1.00 89.00 163 ALA A CA 1
ATOM 1195 C C . ALA A 1 163 ? 7.656 -10.476 8.706 1.00 89.00 163 ALA A C 1
ATOM 1197 O O . ALA A 1 163 ? 8.025 -11.063 7.694 1.00 89.00 163 ALA A O 1
ATOM 1198 N N . ALA A 1 164 ? 8.321 -9.428 9.201 1.00 87.00 164 ALA A N 1
ATOM 1199 C CA . ALA A 1 164 ? 9.553 -8.918 8.605 1.00 87.00 164 ALA A CA 1
ATOM 1200 C C . ALA A 1 164 ? 10.699 -9.938 8.631 1.00 87.00 1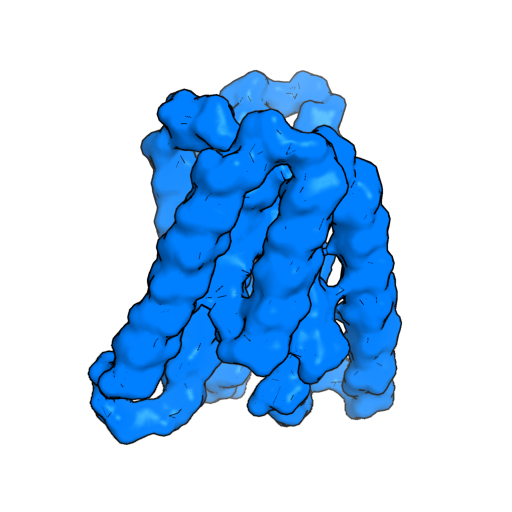64 ALA A C 1
ATOM 1202 O O . ALA A 1 164 ? 11.479 -10.005 7.683 1.00 87.00 164 ALA A O 1
ATOM 1203 N N . TRP A 1 165 ? 10.794 -10.728 9.702 1.00 88.62 165 TRP A N 1
ATOM 1204 C CA . TRP A 1 165 ? 11.786 -11.790 9.847 1.00 88.62 165 TRP A CA 1
ATOM 1205 C C . TRP A 1 165 ? 11.498 -12.988 8.937 1.00 88.62 165 TRP A C 1
ATOM 1207 O O . TRP A 1 165 ? 12.406 -13.527 8.312 1.00 88.62 165 TRP A O 1
ATOM 1217 N N . SER A 1 166 ? 10.226 -13.374 8.837 1.00 85.06 166 SER A N 1
ATOM 1218 C CA . SER A 1 166 ? 9.787 -14.590 8.137 1.00 85.06 166 SER A CA 1
ATOM 1219 C C . SER A 1 166 ? 9.310 -14.333 6.703 1.00 85.06 166 SER A C 1
ATOM 1221 O O . SER A 1 166 ? 8.858 -15.254 6.037 1.00 85.06 166 SER A O 1
ATOM 1223 N N . SER A 1 167 ? 9.392 -13.087 6.226 1.00 81.75 167 SER A N 1
ATOM 1224 C CA . SER A 1 167 ? 8.877 -12.625 4.924 1.00 81.75 167 SER A CA 1
ATOM 1225 C C . SER A 1 167 ? 7.361 -12.817 4.714 1.00 81.75 167 SER A C 1
ATOM 1227 O O . SER A 1 167 ? 6.893 -12.917 3.586 1.00 81.75 167 SER A O 1
ATOM 1229 N N . LEU A 1 168 ? 6.566 -12.793 5.790 1.00 85.62 168 LEU A N 1
ATOM 1230 C CA . LEU A 1 168 ? 5.110 -13.035 5.768 1.00 85.62 168 LEU A CA 1
ATOM 1231 C C . LEU A 1 168 ? 4.308 -11.737 5.572 1.00 85.62 168 LEU A C 1
ATOM 1233 O O . LEU A 1 168 ? 3.491 -11.334 6.407 1.00 85.62 168 LEU A O 1
ATOM 1237 N N . MET A 1 169 ? 4.592 -11.041 4.473 1.00 82.56 169 MET A N 1
ATOM 1238 C CA . MET A 1 169 ? 4.084 -9.691 4.195 1.00 82.56 169 MET A CA 1
ATOM 1239 C C . MET A 1 169 ? 2.571 -9.666 3.944 1.00 82.56 169 MET A C 1
ATOM 1241 O O . MET A 1 169 ? 1.875 -8.761 4.407 1.00 82.56 169 MET A O 1
ATOM 1245 N N . LEU A 1 170 ? 2.033 -10.697 3.284 1.00 79.94 170 LEU A N 1
ATOM 1246 C CA . LEU A 1 170 ? 0.586 -10.846 3.100 1.00 79.94 170 LEU A CA 1
ATOM 1247 C C . LEU A 1 170 ? -0.110 -11.095 4.445 1.00 79.94 170 LEU A C 1
ATOM 1249 O O . LEU A 1 170 ? -1.167 -10.528 4.718 1.00 79.94 170 LEU A O 1
ATOM 1253 N N . GLY A 1 171 ? 0.515 -11.896 5.310 1.00 84.31 171 GLY A N 1
ATOM 1254 C CA . GLY A 1 171 ? 0.025 -12.191 6.650 1.00 84.31 171 GLY A CA 1
ATOM 1255 C C . GLY A 1 171 ? -0.082 -10.944 7.530 1.00 84.31 171 GLY A C 1
ATOM 1256 O O . GLY A 1 171 ? -1.107 -10.744 8.181 1.00 84.31 171 GLY A O 1
ATOM 1257 N N . VAL A 1 172 ? 0.933 -10.070 7.535 1.00 87.06 172 VAL A N 1
ATOM 1258 C CA . VAL A 1 172 ? 0.881 -8.819 8.321 1.00 87.06 172 VAL A CA 1
ATOM 1259 C C . VAL A 1 172 ? -0.085 -7.790 7.734 1.00 87.06 172 VAL A C 1
ATOM 1261 O O . VAL A 1 172 ? -0.766 -7.103 8.495 1.00 87.06 172 VAL A O 1
ATOM 1264 N N . ALA A 1 173 ? -0.217 -7.728 6.405 1.00 82.00 173 ALA A N 1
ATOM 1265 C CA . ALA A 1 173 ? -1.232 -6.903 5.755 1.00 82.00 173 ALA A CA 1
ATOM 1266 C C . ALA A 1 173 ? -2.648 -7.355 6.161 1.00 82.00 173 ALA A C 1
ATOM 1268 O O . ALA A 1 173 ? -3.479 -6.546 6.573 1.00 82.00 173 ALA A O 1
ATOM 1269 N N . ALA A 1 174 ? -2.917 -8.664 6.145 1.00 84.12 174 ALA A N 1
ATOM 1270 C CA . ALA A 1 174 ? -4.174 -9.202 6.656 1.00 84.12 174 ALA A CA 1
ATOM 1271 C C . ALA A 1 174 ? -4.356 -8.893 8.152 1.00 84.12 174 ALA A C 1
ATOM 1273 O O . ALA A 1 174 ? -5.456 -8.531 8.575 1.00 84.12 174 ALA A O 1
ATOM 1274 N N . ALA A 1 175 ? -3.282 -8.968 8.946 1.00 88.75 175 ALA A N 1
ATOM 1275 C CA . ALA A 1 175 ? -3.324 -8.667 10.371 1.00 88.75 175 ALA A CA 1
ATOM 1276 C C . ALA A 1 175 ? -3.748 -7.234 10.683 1.00 88.75 175 ALA A C 1
ATOM 1278 O O . ALA A 1 175 ? -4.599 -7.038 11.554 1.00 88.75 175 ALA A O 1
ATOM 1279 N N . GLY A 1 176 ? -3.242 -6.247 9.941 1.00 86.12 176 GLY A N 1
ATOM 1280 C CA . GLY A 1 176 ? -3.631 -4.847 10.119 1.00 86.12 176 GLY A CA 1
ATOM 1281 C C . GLY A 1 176 ? -5.123 -4.590 9.888 1.00 86.12 176 GLY A C 1
ATOM 1282 O O . GLY A 1 176 ? -5.673 -3.648 10.459 1.00 86.12 176 GLY A O 1
ATOM 1283 N N . LEU A 1 177 ? -5.832 -5.465 9.156 1.00 83.81 177 LEU A N 1
ATOM 1284 C CA . LEU A 1 177 ? -7.283 -5.351 8.990 1.00 83.81 177 LEU A CA 1
ATOM 1285 C C . LEU A 1 177 ? -8.039 -5.571 10.292 1.00 83.81 177 LEU A C 1
ATOM 1287 O O . LEU A 1 177 ? -9.003 -4.842 10.523 1.00 83.81 177 LEU A O 1
ATOM 1291 N N . TYR A 1 178 ? -7.659 -6.552 11.122 1.00 87.12 178 TYR A N 1
ATOM 1292 C CA . TYR A 1 178 ? -8.382 -6.897 12.356 1.00 87.12 178 TYR A CA 1
ATOM 1293 C C . TYR A 1 178 ? -7.700 -6.403 13.640 1.00 87.12 178 TYR A C 1
ATOM 1295 O O . TYR A 1 178 ? -8.402 -5.935 14.543 1.00 87.12 178 TYR A O 1
ATOM 1303 N N . LEU A 1 179 ? -6.368 -6.456 13.703 1.00 89.81 179 LEU A N 1
ATOM 1304 C CA . LEU A 1 179 ? -5.555 -6.057 14.849 1.00 89.81 179 LEU A CA 1
ATOM 1305 C C . LEU A 1 179 ? -5.441 -4.528 14.890 1.00 89.81 179 LEU A C 1
ATOM 1307 O O . LEU A 1 179 ? -4.588 -3.930 14.247 1.00 89.81 179 LEU A O 1
ATOM 1311 N N . ARG A 1 180 ? -6.348 -3.871 15.621 1.00 87.75 180 ARG A N 1
ATOM 1312 C CA . ARG A 1 180 ? -6.367 -2.407 15.759 1.00 87.75 180 ARG A CA 1
ATOM 1313 C C . ARG A 1 180 ? -5.684 -1.988 17.055 1.00 87.75 180 ARG A C 1
ATOM 1315 O O . ARG A 1 180 ? -6.065 -2.449 18.127 1.00 87.75 180 ARG A O 1
ATOM 1322 N N . ILE A 1 181 ? -4.725 -1.073 16.952 1.00 87.62 181 ILE A N 1
ATOM 1323 C CA . ILE A 1 181 ? -4.175 -0.364 18.113 1.00 87.62 181 ILE A CA 1
ATOM 1324 C C . ILE A 1 181 ? -5.078 0.821 18.521 1.00 87.62 181 ILE A C 1
ATOM 1326 O O . ILE A 1 181 ? -5.674 1.431 17.629 1.00 87.62 181 ILE A O 1
ATOM 1330 N N . PRO A 1 182 ? -5.182 1.165 19.822 1.00 84.00 182 PRO A N 1
ATOM 1331 C CA . PRO A 1 182 ? -6.085 2.225 20.295 1.00 84.00 182 PRO A CA 1
ATOM 1332 C C . PRO A 1 182 ? -5.653 3.653 19.925 1.00 84.00 182 PRO A C 1
ATOM 1334 O O . PRO A 1 182 ? -6.484 4.446 19.500 1.00 84.00 182 PRO A O 1
ATOM 1337 N N . ASP A 1 183 ? -4.363 3.982 20.065 1.00 85.50 183 ASP A N 1
ATOM 1338 C CA . ASP A 1 183 ? -3.784 5.263 19.627 1.00 85.50 183 ASP A CA 1
ATOM 1339 C C . ASP A 1 183 ? -2.942 5.056 18.361 1.00 85.50 183 ASP A C 1
ATOM 1341 O O . ASP A 1 183 ? -1.867 4.445 18.404 1.00 85.50 183 ASP A O 1
ATOM 1345 N N . SER A 1 184 ? -3.443 5.573 17.237 1.00 82.50 184 SER A N 1
ATOM 1346 C CA . SER A 1 184 ? -2.817 5.493 15.914 1.00 82.50 184 SER A CA 1
ATOM 1347 C C . SER A 1 184 ? -1.667 6.485 15.716 1.00 82.50 184 SER A C 1
ATOM 1349 O O . SER A 1 184 ? -0.916 6.344 14.750 1.00 82.50 184 SER A O 1
ATOM 1351 N N . ARG A 1 185 ? -1.456 7.455 16.620 1.00 86.12 185 ARG A N 1
ATOM 1352 C CA . ARG A 1 185 ? -0.389 8.469 16.488 1.00 86.12 185 ARG A CA 1
ATOM 1353 C C . ARG A 1 185 ? 0.997 7.842 16.436 1.00 86.12 185 ARG A C 1
ATOM 1355 O O . ARG A 1 185 ? 1.845 8.269 15.656 1.00 86.12 185 ARG A O 1
ATOM 1362 N N . TRP A 1 186 ? 1.228 6.819 17.255 1.00 86.31 186 TRP A N 1
ATOM 1363 C CA . TRP A 1 186 ? 2.497 6.095 17.278 1.00 86.31 186 TRP A CA 1
ATOM 1364 C C . TRP A 1 186 ? 2.747 5.331 15.984 1.00 86.31 186 TRP A C 1
ATOM 1366 O O . TRP A 1 186 ? 3.861 5.360 15.469 1.00 86.31 186 TRP A O 1
ATOM 1376 N N . LEU A 1 187 ? 1.706 4.714 15.424 1.00 86.69 187 LEU A N 1
ATOM 1377 C CA . LEU A 1 187 ? 1.799 4.051 14.129 1.00 86.69 187 LEU A CA 1
ATOM 1378 C C . LEU A 1 187 ? 2.035 5.051 13.001 1.00 86.69 187 LEU A C 1
ATOM 1380 O O . LEU A 1 187 ? 2.906 4.815 12.175 1.00 86.69 187 LEU A O 1
ATOM 1384 N N . SER A 1 188 ? 1.341 6.190 13.005 1.00 84.94 188 SER A N 1
ATOM 1385 C CA . SER A 1 188 ? 1.578 7.267 12.041 1.00 84.94 188 SER A CA 1
ATOM 1386 C C . SER A 1 188 ? 3.036 7.735 12.084 1.00 84.94 188 SER A C 1
ATOM 1388 O O . SER A 1 188 ? 3.696 7.746 11.050 1.00 84.94 188 SER A O 1
ATOM 1390 N N . ARG A 1 189 ? 3.593 7.993 13.277 1.00 87.12 189 ARG A N 1
ATOM 1391 C CA . ARG A 1 189 ? 5.020 8.330 13.438 1.00 87.12 189 ARG A CA 1
ATOM 1392 C C . ARG A 1 189 ? 5.947 7.225 12.938 1.00 87.12 189 ARG A C 1
ATOM 1394 O O . ARG A 1 189 ? 6.942 7.532 12.291 1.00 87.12 189 ARG A O 1
ATOM 1401 N N . ALA A 1 190 ? 5.637 5.961 13.228 1.00 87.50 190 ALA A N 1
ATOM 1402 C CA . ALA A 1 190 ? 6.432 4.826 12.769 1.00 87.50 190 ALA A CA 1
ATOM 1403 C C . ALA A 1 190 ? 6.424 4.708 11.238 1.00 87.50 190 ALA A C 1
ATOM 1405 O O . ALA A 1 190 ? 7.482 4.521 10.644 1.00 87.50 190 ALA A O 1
ATOM 1406 N N . VAL A 1 191 ? 5.266 4.883 10.595 1.00 84.62 191 VAL A N 1
ATOM 1407 C CA . VAL A 1 191 ? 5.129 4.902 9.130 1.00 84.62 191 VAL A CA 1
ATOM 1408 C C . VAL A 1 191 ? 5.886 6.088 8.529 1.00 84.62 191 VAL A C 1
ATOM 1410 O O . VAL A 1 191 ? 6.634 5.904 7.575 1.00 84.62 191 VAL A O 1
ATOM 1413 N N . THR A 1 192 ? 5.779 7.287 9.110 1.00 84.38 192 THR A N 1
ATOM 1414 C CA . THR A 1 192 ? 6.532 8.470 8.656 1.00 84.38 192 THR A CA 1
ATOM 1415 C C . THR A 1 192 ? 8.042 8.285 8.805 1.00 84.38 192 THR A C 1
ATOM 1417 O O . THR A 1 192 ? 8.793 8.622 7.893 1.00 84.38 192 THR A O 1
ATOM 1420 N N . ALA A 1 193 ? 8.509 7.723 9.921 1.00 87.81 193 ALA A N 1
ATOM 1421 C CA . ALA A 1 193 ? 9.923 7.413 10.114 1.00 87.81 193 ALA A CA 1
ATOM 1422 C C . ALA A 1 193 ? 10.398 6.342 9.122 1.00 87.81 193 ALA A C 1
ATOM 1424 O O . ALA A 1 193 ? 11.470 6.476 8.533 1.00 87.81 193 ALA A O 1
ATOM 1425 N N . ALA A 1 194 ? 9.580 5.309 8.892 1.00 84.88 194 ALA A N 1
ATOM 1426 C CA . ALA A 1 194 ? 9.884 4.261 7.930 1.00 84.88 194 ALA A CA 1
ATOM 1427 C C . ALA A 1 194 ? 9.976 4.810 6.500 1.00 84.88 194 ALA A C 1
ATOM 1429 O O . ALA A 1 194 ? 10.872 4.432 5.744 1.00 84.88 194 ALA A O 1
ATOM 1430 N N . PHE A 1 195 ? 9.097 5.749 6.155 1.00 81.75 195 PHE A N 1
ATOM 1431 C CA . PHE A 1 195 ? 9.139 6.478 4.898 1.00 81.75 195 PHE A CA 1
ATOM 1432 C C . PHE A 1 195 ? 10.401 7.322 4.763 1.00 81.75 195 PHE A C 1
ATOM 1434 O O . PHE A 1 195 ? 11.119 7.165 3.783 1.00 81.75 195 PHE A O 1
ATOM 1441 N N . ALA A 1 196 ? 10.697 8.180 5.743 1.00 84.06 196 ALA A N 1
ATOM 1442 C CA . ALA A 1 196 ? 11.870 9.050 5.706 1.00 84.06 196 ALA A CA 1
ATOM 1443 C C . ALA A 1 196 ? 13.161 8.234 5.560 1.00 84.06 196 ALA A C 1
ATOM 1445 O O . ALA A 1 196 ? 14.024 8.571 4.750 1.00 84.06 196 ALA A O 1
ATOM 1446 N N . LEU A 1 197 ? 13.259 7.115 6.285 1.00 88.62 197 LEU A N 1
ATOM 1447 C CA . LEU A 1 197 ? 14.391 6.206 6.165 1.00 88.62 197 LEU A CA 1
ATOM 1448 C C . LEU A 1 197 ? 14.429 5.510 4.800 1.00 88.62 197 LEU A C 1
ATOM 1450 O O . LEU A 1 197 ? 15.500 5.394 4.216 1.00 88.62 197 LEU A O 1
ATOM 1454 N N . SER A 1 198 ? 13.284 5.085 4.261 1.00 82.00 198 SER A N 1
ATOM 1455 C CA . SER A 1 198 ? 13.220 4.488 2.920 1.00 82.00 198 SER A CA 1
ATOM 1456 C C . SER A 1 198 ? 13.605 5.495 1.838 1.00 82.00 198 SER A C 1
ATOM 1458 O O . SER A 1 198 ? 14.392 5.162 0.966 1.00 82.00 198 SER A O 1
ATOM 1460 N N . ALA A 1 199 ? 13.140 6.741 1.921 1.00 82.19 199 ALA A N 1
ATOM 1461 C CA . ALA A 1 199 ? 13.519 7.809 1.001 1.00 82.19 199 ALA A CA 1
ATOM 1462 C C . ALA A 1 199 ? 15.023 8.114 1.074 1.00 82.19 199 ALA A C 1
ATOM 1464 O O . ALA A 1 199 ? 15.676 8.255 0.041 1.00 82.19 199 ALA A O 1
ATOM 1465 N N . PHE A 1 200 ? 15.592 8.145 2.283 1.00 85.06 200 PHE A N 1
ATOM 1466 C CA . PHE A 1 200 ? 17.033 8.286 2.475 1.00 85.06 200 PHE A CA 1
ATOM 1467 C C . PHE A 1 200 ? 17.813 7.125 1.837 1.00 85.06 200 PHE A C 1
ATOM 1469 O O . PHE A 1 200 ? 18.737 7.360 1.061 1.00 85.06 200 PHE A O 1
ATOM 1476 N N . LEU A 1 201 ? 17.411 5.877 2.103 1.00 83.00 201 LEU A N 1
ATOM 1477 C CA . LEU A 1 201 ? 18.026 4.686 1.505 1.00 83.00 201 LEU A CA 1
ATOM 1478 C C . LEU A 1 201 ? 17.887 4.677 -0.021 1.00 83.00 201 LEU A C 1
ATOM 1480 O O . LEU A 1 201 ? 18.837 4.329 -0.714 1.00 83.00 201 LEU A O 1
ATOM 1484 N N . MET A 1 202 ? 16.739 5.105 -0.546 1.00 77.75 202 MET A N 1
ATOM 1485 C CA . MET A 1 202 ? 16.514 5.256 -1.980 1.00 77.75 202 MET A CA 1
ATOM 1486 C C . MET A 1 202 ? 17.501 6.264 -2.581 1.00 77.75 202 MET A C 1
ATOM 1488 O O . MET A 1 202 ? 18.145 5.974 -3.582 1.00 77.75 202 MET A O 1
ATOM 1492 N N . GLY A 1 203 ? 17.702 7.414 -1.931 1.00 78.75 203 GLY A N 1
ATOM 1493 C CA . GLY A 1 203 ? 18.705 8.395 -2.350 1.00 78.75 203 GLY A CA 1
ATOM 1494 C C . GLY A 1 203 ? 20.121 7.814 -2.420 1.00 78.75 203 GLY A C 1
ATOM 1495 O O . GLY A 1 203 ? 20.840 8.093 -3.374 1.00 78.75 203 GLY A O 1
ATOM 1496 N N . LEU A 1 204 ? 20.500 6.959 -1.462 1.00 82.62 204 LEU A N 1
ATOM 1497 C CA . LEU A 1 204 ? 21.796 6.267 -1.478 1.00 82.62 204 LEU A CA 1
ATOM 1498 C C . LEU A 1 204 ? 21.917 5.252 -2.623 1.00 82.62 204 LEU A C 1
ATOM 1500 O O . LEU A 1 204 ? 22.984 5.125 -3.216 1.00 82.62 204 LEU A O 1
ATOM 1504 N N . LEU A 1 205 ? 20.838 4.538 -2.944 1.00 74.81 205 LEU A N 1
ATOM 1505 C CA . LEU A 1 205 ? 20.814 3.551 -4.029 1.00 74.81 205 LEU A CA 1
ATOM 1506 C C . LEU A 1 205 ? 20.910 4.214 -5.413 1.00 74.81 205 LEU A C 1
ATOM 1508 O O . LEU A 1 205 ? 21.547 3.674 -6.313 1.00 74.81 205 LEU A O 1
ATOM 1512 N N . LEU A 1 206 ? 20.356 5.420 -5.566 1.00 73.62 206 LEU A N 1
ATOM 1513 C CA . LEU A 1 206 ? 20.398 6.192 -6.814 1.00 73.62 206 LEU A CA 1
ATOM 1514 C C . LEU A 1 206 ? 21.740 6.905 -7.067 1.00 73.62 206 LEU A C 1
ATOM 1516 O O . LEU A 1 206 ? 21.904 7.537 -8.110 1.00 73.62 206 LEU A O 1
ATOM 1520 N N . VAL A 1 207 ? 22.721 6.792 -6.161 1.00 73.12 207 VAL A N 1
ATOM 1521 C CA . VAL A 1 207 ? 24.074 7.359 -6.349 1.00 73.12 207 VAL A CA 1
ATOM 1522 C C . VAL A 1 207 ? 24.765 6.776 -7.590 1.00 73.12 207 VAL A C 1
ATOM 1524 O O . VAL A 1 207 ? 25.575 7.458 -8.214 1.00 73.12 207 VAL A O 1
ATOM 1527 N N . GLY A 1 208 ? 24.408 5.551 -7.995 1.00 66.19 208 GLY A N 1
ATOM 1528 C CA . GLY A 1 208 ? 24.897 4.910 -9.223 1.00 66.19 208 GLY A CA 1
ATOM 1529 C C . GLY A 1 208 ? 24.334 5.485 -10.531 1.00 66.19 208 GLY A C 1
ATOM 1530 O O . GLY A 1 208 ? 24.758 5.062 -11.605 1.00 66.19 208 GLY A O 1
ATOM 1531 N N . GLY A 1 209 ? 23.414 6.451 -10.453 1.00 67.94 209 GLY A N 1
ATOM 1532 C CA . GLY A 1 209 ? 22.704 7.026 -11.592 1.00 67.94 209 GLY A CA 1
ATOM 1533 C C . GLY A 1 209 ? 21.288 6.469 -11.740 1.00 67.94 209 GLY A C 1
ATOM 1534 O O . GLY A 1 209 ? 20.987 5.362 -11.306 1.00 67.94 209 GLY A O 1
ATOM 1535 N N . ALA A 1 210 ? 20.416 7.270 -12.353 1.00 72.38 210 ALA A N 1
ATOM 1536 C CA . ALA A 1 210 ? 19.030 6.915 -12.629 1.00 72.38 210 ALA A CA 1
ATOM 1537 C C . ALA A 1 210 ? 18.679 7.279 -14.073 1.00 72.38 210 ALA A C 1
ATOM 1539 O O . ALA A 1 210 ? 18.995 8.371 -14.558 1.00 72.38 210 ALA A O 1
ATOM 1540 N N . SER A 1 211 ? 17.988 6.385 -14.766 1.00 77.44 211 SER A N 1
ATOM 1541 C CA . SER A 1 211 ? 17.525 6.626 -16.129 1.00 77.44 211 SER A CA 1
ATOM 1542 C C . SER A 1 211 ? 16.306 7.560 -16.152 1.00 77.44 211 SER A C 1
ATOM 1544 O O . SER A 1 211 ? 15.151 7.136 -16.086 1.00 77.44 211 SER A O 1
ATOM 1546 N N . LEU A 1 212 ? 16.558 8.865 -16.318 1.00 81.38 212 LEU A N 1
ATOM 1547 C CA . LEU A 1 212 ? 15.515 9.904 -16.358 1.00 81.38 212 LEU A CA 1
ATOM 1548 C C . LEU A 1 212 ? 14.402 9.587 -17.371 1.00 81.38 212 LEU A C 1
ATOM 1550 O O . LEU A 1 212 ? 13.230 9.828 -17.099 1.00 81.38 212 LEU A O 1
ATOM 1554 N N . MET A 1 213 ? 14.756 8.990 -18.514 1.00 81.19 213 MET A N 1
ATOM 1555 C CA . MET A 1 213 ? 13.798 8.580 -19.544 1.00 81.19 213 MET A CA 1
ATOM 1556 C C . MET A 1 213 ? 12.813 7.516 -19.040 1.00 81.19 213 MET A C 1
ATOM 1558 O O . MET A 1 213 ? 11.613 7.645 -19.270 1.00 81.19 213 MET A O 1
ATOM 1562 N N . LYS A 1 214 ? 13.293 6.486 -18.325 1.00 75.38 214 LYS A N 1
ATOM 1563 C CA . LYS A 1 214 ? 12.411 5.453 -17.759 1.00 75.38 214 LYS A CA 1
ATOM 1564 C C . LYS A 1 214 ? 11.532 6.044 -16.661 1.00 75.38 214 LYS A C 1
ATOM 1566 O O . LYS A 1 214 ? 10.347 5.735 -16.616 1.00 75.38 214 LYS A O 1
ATOM 1571 N N . GLY A 1 215 ? 12.083 6.936 -15.834 1.00 76.94 215 GLY A N 1
ATOM 1572 C CA . GLY A 1 215 ? 11.317 7.670 -14.825 1.00 76.94 215 GLY A CA 1
ATOM 1573 C C . GLY A 1 215 ? 10.208 8.534 -15.435 1.00 76.94 215 GLY A C 1
ATOM 1574 O O . GLY A 1 215 ? 9.069 8.499 -14.969 1.00 76.94 215 GLY A O 1
ATOM 1575 N N . LEU A 1 216 ? 10.508 9.258 -16.518 1.00 83.56 216 LEU A N 1
ATOM 1576 C CA . LEU A 1 216 ? 9.532 10.077 -17.239 1.00 83.56 216 LEU A CA 1
ATOM 1577 C C . LEU A 1 216 ? 8.440 9.213 -17.881 1.00 83.56 216 LEU A C 1
ATOM 1579 O O . LEU A 1 216 ? 7.257 9.513 -17.731 1.00 83.56 216 LEU A O 1
ATOM 1583 N N . LEU A 1 217 ? 8.825 8.123 -18.551 1.00 83.31 217 LEU A N 1
ATOM 1584 C CA . LEU A 1 217 ? 7.890 7.173 -19.152 1.00 83.31 217 LEU A CA 1
ATOM 1585 C C . LEU A 1 217 ? 6.963 6.563 -18.097 1.00 83.31 217 LEU A C 1
ATOM 1587 O O . LEU A 1 217 ? 5.750 6.527 -18.293 1.00 83.31 217 LEU A O 1
ATOM 1591 N N . LEU A 1 218 ? 7.525 6.133 -16.967 1.00 78.88 218 LEU A N 1
ATOM 1592 C CA . LEU A 1 218 ? 6.777 5.569 -15.851 1.00 78.88 218 LEU A CA 1
ATOM 1593 C C . LEU A 1 218 ? 5.785 6.588 -15.273 1.00 78.88 218 LEU A C 1
ATOM 1595 O O . LEU A 1 218 ? 4.627 6.248 -15.038 1.00 78.88 218 LEU A O 1
ATOM 1599 N N . GLY A 1 219 ? 6.207 7.845 -15.102 1.00 78.69 219 GLY A N 1
ATOM 1600 C CA . GLY A 1 219 ? 5.340 8.933 -14.646 1.00 78.69 219 GLY A CA 1
ATOM 1601 C C . GLY A 1 219 ? 4.188 9.226 -15.611 1.00 78.69 219 GLY A C 1
ATOM 1602 O O . GLY A 1 219 ? 3.035 9.321 -15.188 1.00 78.69 219 GLY A O 1
ATOM 1603 N N . LEU A 1 220 ? 4.475 9.306 -16.914 1.00 84.69 220 LEU A N 1
ATOM 1604 C CA . LEU A 1 220 ? 3.463 9.508 -17.956 1.00 84.69 220 LEU A CA 1
ATOM 1605 C C . LEU A 1 220 ? 2.479 8.335 -18.027 1.00 84.69 220 LEU A C 1
ATOM 1607 O O . LEU A 1 220 ? 1.268 8.551 -18.089 1.00 84.69 220 LEU A O 1
ATOM 1611 N N . ALA A 1 221 ? 2.983 7.100 -17.966 1.00 83.75 221 ALA A N 1
ATOM 1612 C CA . ALA A 1 221 ? 2.162 5.897 -17.947 1.00 83.75 221 ALA A CA 1
ATOM 1613 C C . ALA A 1 221 ? 1.256 5.864 -16.709 1.00 83.75 221 ALA A C 1
ATOM 1615 O O . ALA A 1 221 ? 0.062 5.602 -16.838 1.00 83.75 221 ALA A O 1
ATOM 1616 N N . ALA A 1 222 ? 1.786 6.192 -15.526 1.00 79.38 222 ALA A N 1
ATOM 1617 C CA . ALA A 1 222 ? 1.013 6.251 -14.288 1.00 79.38 222 ALA A CA 1
ATOM 1618 C C . ALA A 1 222 ? -0.099 7.308 -14.343 1.00 79.38 222 ALA A C 1
ATOM 1620 O O . ALA A 1 222 ? -1.230 7.039 -13.928 1.00 79.38 222 ALA A O 1
ATOM 1621 N N . PHE A 1 223 ? 0.196 8.484 -14.902 1.00 80.94 223 PHE A N 1
ATOM 1622 C CA . PHE A 1 223 ? -0.784 9.552 -15.083 1.00 80.94 223 PHE A CA 1
ATOM 1623 C C . PHE A 1 223 ? -1.880 9.169 -16.088 1.00 80.94 223 PHE A C 1
ATOM 1625 O O . PHE A 1 223 ? -3.069 9.320 -15.801 1.00 80.94 223 PHE A O 1
ATOM 1632 N N . ALA A 1 224 ? -1.506 8.601 -17.239 1.00 83.31 224 ALA A N 1
ATOM 1633 C CA . ALA A 1 224 ? -2.457 8.116 -18.237 1.00 83.31 224 ALA A CA 1
ATOM 1634 C C . ALA A 1 224 ? -3.352 7.004 -17.670 1.00 83.31 224 ALA A C 1
ATOM 1636 O O . ALA A 1 224 ? -4.574 7.047 -17.816 1.00 83.31 224 ALA A O 1
ATOM 1637 N N . ALA A 1 225 ? -2.761 6.049 -16.953 1.00 79.88 225 ALA A N 1
ATOM 1638 C CA . ALA A 1 225 ? -3.483 4.952 -16.329 1.00 79.88 225 ALA A CA 1
ATOM 1639 C C . ALA A 1 225 ? -4.474 5.444 -15.262 1.00 79.88 225 ALA A C 1
ATOM 1641 O O . ALA A 1 225 ? -5.599 4.949 -15.187 1.00 79.88 225 ALA A O 1
ATOM 1642 N N . ARG A 1 226 ? -4.103 6.468 -14.478 1.00 78.62 226 ARG A N 1
ATOM 1643 C CA . ARG A 1 226 ? -5.020 7.127 -13.538 1.00 78.62 226 ARG A CA 1
ATOM 1644 C C . ARG A 1 226 ? -6.183 7.797 -14.254 1.00 78.62 226 ARG A C 1
ATOM 1646 O O . ARG A 1 226 ? -7.320 7.638 -13.814 1.00 78.62 226 ARG A O 1
ATOM 1653 N N . MET A 1 227 ? -5.917 8.525 -15.335 1.00 78.81 227 MET A N 1
ATOM 1654 C CA . MET A 1 227 ? -6.962 9.186 -16.115 1.00 78.81 227 MET A CA 1
ATOM 1655 C C . MET A 1 227 ? -7.949 8.159 -16.686 1.00 78.81 227 MET A C 1
ATOM 1657 O O . MET A 1 227 ? -9.159 8.331 -16.561 1.00 78.81 227 MET A O 1
ATOM 1661 N N . LEU A 1 228 ? -7.443 7.048 -17.230 1.00 81.12 228 LEU A N 1
ATOM 1662 C CA . LEU A 1 228 ? -8.264 5.938 -17.722 1.00 81.12 228 LEU A CA 1
ATOM 1663 C C . LEU A 1 228 ? -9.106 5.312 -16.604 1.00 81.12 228 LEU A C 1
ATOM 1665 O O . LEU A 1 228 ? -10.320 5.176 -16.753 1.00 81.12 228 LEU A O 1
ATOM 1669 N N . ALA A 1 229 ? -8.495 4.990 -15.461 1.00 76.94 229 ALA A N 1
ATOM 1670 C CA . ALA A 1 229 ? -9.207 4.430 -14.315 1.00 76.94 229 ALA A CA 1
ATOM 1671 C C . ALA A 1 229 ? -10.289 5.390 -13.791 1.00 76.94 229 ALA A C 1
ATOM 1673 O O . ALA A 1 229 ? -11.414 4.970 -13.518 1.00 76.94 229 ALA A O 1
ATOM 1674 N N . ALA A 1 230 ? -9.987 6.689 -13.715 1.00 74.69 230 ALA A N 1
ATOM 1675 C CA . ALA A 1 230 ? -10.949 7.710 -13.325 1.00 74.69 230 ALA A CA 1
ATOM 1676 C C . ALA A 1 230 ? -12.119 7.783 -14.316 1.00 74.69 230 ALA A C 1
ATOM 1678 O O . ALA A 1 230 ? -13.265 7.795 -13.877 1.00 74.69 230 ALA A O 1
AT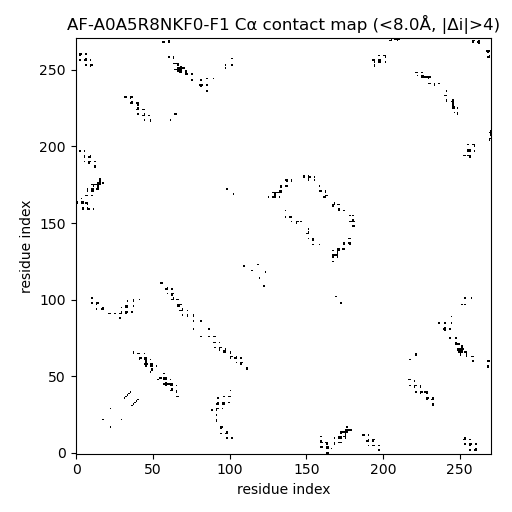OM 1679 N N . LEU A 1 231 ? -11.877 7.762 -15.631 1.00 77.38 231 LEU A N 1
ATOM 1680 C CA . LEU A 1 231 ? -12.941 7.778 -16.645 1.00 77.38 231 LEU A CA 1
ATOM 1681 C C . LEU A 1 231 ? -13.902 6.589 -16.512 1.00 77.38 231 LEU A C 1
ATOM 1683 O O . LEU A 1 231 ? -15.115 6.768 -16.636 1.00 77.38 231 LEU A O 1
ATOM 1687 N N . VAL A 1 232 ? -13.374 5.397 -16.224 1.00 77.62 232 VAL A N 1
ATOM 1688 C CA . VAL A 1 232 ? -14.184 4.184 -16.047 1.00 77.62 232 VAL A CA 1
ATOM 1689 C C . VAL A 1 232 ? -14.965 4.224 -14.730 1.00 77.62 232 VAL A C 1
ATOM 1691 O O . VAL A 1 232 ? -16.170 3.977 -14.716 1.00 77.62 232 VAL A O 1
ATOM 1694 N N . LEU A 1 233 ? -14.310 4.580 -13.621 1.00 69.56 233 LEU A N 1
ATOM 1695 C CA . LEU A 1 233 ? -14.918 4.568 -12.284 1.00 69.56 233 LEU A CA 1
ATOM 1696 C C . LEU A 1 233 ? -15.907 5.718 -12.047 1.00 69.56 233 LEU A C 1
ATOM 1698 O O . LEU A 1 233 ? -16.800 5.603 -11.209 1.00 69.56 233 LEU A O 1
ATOM 1702 N N . THR A 1 234 ? -15.769 6.823 -12.780 1.00 72.50 234 THR A N 1
ATOM 1703 C CA . THR A 1 234 ? -16.611 8.025 -12.636 1.00 72.50 234 THR A CA 1
ATOM 1704 C C . THR A 1 234 ? -17.669 8.147 -13.729 1.00 72.50 234 THR A C 1
ATOM 1706 O O . THR A 1 234 ? -18.272 9.212 -13.904 1.00 72.50 234 THR A O 1
ATOM 1709 N N . HIS A 1 235 ? -17.925 7.061 -14.464 1.00 70.56 235 HIS A N 1
ATOM 1710 C CA . HIS A 1 235 ? -18.965 7.024 -15.481 1.00 70.56 235 HIS A CA 1
ATOM 1711 C C . HIS A 1 235 ? -20.324 7.407 -14.861 1.00 70.56 235 HIS A C 1
ATOM 1713 O O . HIS A 1 235 ? -20.821 6.746 -13.950 1.00 70.56 235 HIS A O 1
ATOM 1719 N N . GLY A 1 236 ? -20.897 8.526 -15.319 1.00 71.25 236 GLY A N 1
ATOM 1720 C CA . GLY A 1 236 ? -22.138 9.098 -14.780 1.00 71.25 236 GLY A CA 1
ATOM 1721 C C . GLY A 1 236 ? -21.981 10.224 -13.743 1.00 71.25 236 GLY A C 1
ATOM 1722 O O . GLY A 1 236 ? -22.993 10.755 -13.296 1.00 71.25 236 GLY A O 1
ATOM 1723 N N . LEU A 1 237 ? -20.759 10.633 -13.374 1.00 77.12 237 LEU A N 1
ATOM 1724 C CA . LEU A 1 237 ? -20.518 11.829 -12.544 1.00 77.12 237 LEU A CA 1
ATOM 1725 C C . LEU A 1 237 ? -20.386 13.114 -13.389 1.00 77.12 237 LEU A C 1
ATOM 1727 O O . LEU A 1 237 ? -20.111 13.021 -14.588 1.00 77.12 237 LEU A O 1
ATOM 1731 N N . PRO A 1 238 ? -20.549 14.319 -12.814 1.00 81.06 238 PRO A N 1
ATOM 1732 C CA . PRO A 1 238 ? -20.263 15.582 -13.500 1.00 81.06 238 PRO A CA 1
ATOM 1733 C C . PRO A 1 238 ? -18.817 15.649 -14.002 1.00 81.06 238 PRO A C 1
ATOM 1735 O O . PRO A 1 238 ? -17.909 15.144 -13.349 1.00 81.06 238 PRO A O 1
ATOM 1738 N N . VAL A 1 239 ? -18.584 16.293 -15.150 1.00 79.44 239 VAL A N 1
ATOM 1739 C CA . VAL A 1 239 ? -17.246 16.394 -15.775 1.00 79.44 239 VAL A CA 1
ATOM 1740 C C . VAL A 1 239 ? -16.215 17.010 -14.823 1.00 79.44 239 VAL A C 1
ATOM 1742 O O . VAL A 1 239 ? -15.070 16.569 -14.795 1.00 79.44 239 VAL A O 1
ATOM 1745 N N . THR A 1 240 ? -16.634 17.967 -13.992 1.00 77.88 240 THR A N 1
ATOM 1746 C CA . THR A 1 240 ? -15.798 18.586 -12.956 1.00 77.88 240 THR A CA 1
ATOM 1747 C C . THR A 1 240 ? -15.249 17.556 -11.974 1.00 77.88 240 THR A C 1
ATOM 1749 O O . THR A 1 240 ? -14.043 17.541 -11.738 1.00 77.88 240 THR A O 1
ATOM 1752 N N . ASP A 1 241 ? -16.095 16.650 -11.477 1.00 73.19 241 ASP A N 1
ATOM 1753 C CA . ASP A 1 241 ? -15.689 15.576 -10.568 1.00 73.19 241 ASP A CA 1
ATOM 1754 C C . ASP A 1 241 ? -14.725 14.614 -11.271 1.00 73.19 241 ASP A C 1
ATOM 1756 O O . ASP A 1 241 ? -13.705 14.238 -10.700 1.00 73.19 241 ASP A O 1
ATOM 1760 N N . ARG A 1 242 ? -14.987 14.257 -12.538 1.00 76.62 242 ARG A N 1
ATOM 1761 C CA . ARG A 1 242 ? -14.114 13.336 -13.293 1.00 76.62 242 ARG A CA 1
ATOM 1762 C C . ARG A 1 242 ? -12.710 13.902 -13.478 1.00 76.62 242 ARG A C 1
ATOM 1764 O O . ARG A 1 242 ? -11.735 13.178 -13.302 1.00 76.62 242 ARG A O 1
ATOM 1771 N N . VAL A 1 243 ? -12.608 15.190 -13.810 1.00 77.06 243 VAL A N 1
ATOM 1772 C CA . VAL A 1 243 ? -11.322 15.866 -14.023 1.00 77.06 243 VAL A CA 1
ATOM 1773 C C . VAL A 1 243 ? -10.556 16.006 -12.708 1.00 77.06 243 VAL A C 1
ATOM 1775 O O . VAL A 1 243 ? -9.383 15.648 -12.663 1.00 77.06 243 VAL A O 1
ATOM 1778 N N . HIS A 1 244 ? -11.202 16.441 -11.620 1.00 74.25 244 HIS A N 1
ATOM 1779 C CA . HIS A 1 244 ? -10.528 16.557 -10.318 1.00 74.25 244 HIS A CA 1
ATOM 1780 C C . HIS A 1 244 ? -10.048 15.189 -9.811 1.00 74.25 244 HIS A C 1
ATOM 1782 O O . HIS A 1 244 ? -8.932 15.071 -9.311 1.00 74.25 244 HIS A O 1
ATOM 1788 N N . LEU A 1 245 ? -10.844 14.131 -10.008 1.00 71.25 245 LEU A N 1
ATOM 1789 C CA . LEU A 1 245 ? -10.453 12.767 -9.650 1.00 71.25 245 LEU A CA 1
ATOM 1790 C C . LEU A 1 245 ? -9.316 12.233 -10.536 1.00 71.25 245 LEU A C 1
ATOM 1792 O O . LEU A 1 245 ? -8.407 11.577 -10.026 1.00 71.25 245 LEU A O 1
ATOM 1796 N N . GLY A 1 246 ? -9.337 12.518 -11.840 1.00 70.25 246 GLY A N 1
ATOM 1797 C CA . GLY A 1 246 ? -8.293 12.109 -12.784 1.00 70.25 246 GLY A CA 1
ATOM 1798 C C . GLY A 1 246 ? -6.944 12.790 -12.539 1.00 70.25 246 GLY A C 1
ATOM 1799 O O . GLY A 1 246 ? -5.907 12.149 -12.682 1.00 70.25 246 GLY A O 1
ATOM 1800 N N . LEU A 1 247 ? -6.952 14.054 -12.106 1.00 73.88 247 LEU A N 1
ATOM 1801 C CA . LEU A 1 247 ? -5.741 14.837 -11.829 1.00 73.88 247 LEU A CA 1
ATOM 1802 C C . LEU A 1 247 ? -5.126 14.575 -10.447 1.00 73.88 247 LEU A C 1
ATOM 1804 O O . LEU A 1 247 ? -3.987 14.963 -10.208 1.00 73.88 247 LEU A O 1
ATOM 1808 N N . ALA A 1 248 ? -5.830 13.880 -9.554 1.00 66.94 248 ALA A N 1
ATOM 1809 C CA . ALA A 1 248 ? -5.358 13.557 -8.207 1.00 66.94 248 ALA A CA 1
ATOM 1810 C C . ALA A 1 248 ? -4.298 12.427 -8.159 1.00 66.94 248 ALA A C 1
ATOM 1812 O O . ALA A 1 248 ? -4.250 11.678 -7.188 1.00 66.94 248 ALA A O 1
ATOM 1813 N N . GLN A 1 249 ? -3.475 12.248 -9.203 1.00 64.31 249 GLN A N 1
ATOM 1814 C CA . GLN A 1 249 ? -2.408 11.240 -9.188 1.00 64.31 249 GLN A CA 1
ATOM 1815 C C . GLN A 1 249 ? -1.238 11.727 -8.331 1.00 64.31 249 GLN A C 1
ATOM 1817 O O . GLN A 1 249 ? -0.554 12.679 -8.699 1.00 64.31 249 GLN A O 1
ATOM 1822 N N . GLN A 1 250 ? -0.954 11.021 -7.240 1.00 64.12 250 GLN A N 1
ATOM 1823 C CA . GLN A 1 250 ? 0.326 11.102 -6.538 1.00 64.12 250 GLN A CA 1
ATOM 1824 C C . GLN A 1 250 ? 0.757 9.698 -6.134 1.00 64.12 250 GLN A C 1
ATOM 1826 O O . GLN A 1 250 ? -0.081 8.868 -5.790 1.00 64.12 250 GLN A O 1
ATOM 1831 N N . ASN A 1 251 ? 2.056 9.431 -6.199 1.00 65.62 251 ASN A N 1
ATOM 1832 C CA . ASN A 1 251 ? 2.610 8.147 -5.789 1.00 65.62 251 ASN A CA 1
ATOM 1833 C C . ASN A 1 251 ? 2.907 8.208 -4.290 1.00 65.62 251 ASN A C 1
ATOM 1835 O O . ASN A 1 251 ? 3.527 9.164 -3.826 1.00 65.62 251 ASN A O 1
ATOM 1839 N N . GLY A 1 252 ? 2.438 7.207 -3.550 1.00 65.25 252 GLY A N 1
ATOM 1840 C CA . GLY A 1 252 ? 2.479 7.224 -2.094 1.00 65.25 252 GLY A CA 1
ATOM 1841 C C . GLY A 1 252 ? 3.795 6.776 -1.478 1.00 65.25 252 GLY A C 1
ATOM 1842 O O . GLY A 1 252 ? 4.678 6.206 -2.122 1.00 65.25 252 GLY A O 1
ATOM 1843 N N . ILE A 1 253 ? 3.863 6.985 -0.165 1.00 68.19 253 ILE A N 1
ATOM 1844 C CA . ILE A 1 253 ? 4.896 6.493 0.756 1.00 68.19 253 ILE A CA 1
ATOM 1845 C C . ILE A 1 253 ? 5.236 5.013 0.506 1.00 68.19 253 ILE A C 1
ATOM 1847 O O . ILE A 1 253 ? 6.405 4.623 0.509 1.00 68.19 253 ILE A O 1
ATOM 1851 N N . THR A 1 254 ? 4.214 4.199 0.245 1.00 70.38 254 THR A N 1
ATOM 1852 C CA . THR A 1 254 ? 4.321 2.757 0.015 1.00 70.38 254 THR A CA 1
ATOM 1853 C C . THR A 1 254 ? 5.167 2.416 -1.221 1.00 70.38 254 THR A C 1
ATOM 1855 O O . THR A 1 254 ? 5.947 1.465 -1.169 1.00 70.38 254 THR A O 1
ATOM 1858 N N . ALA A 1 255 ? 5.127 3.235 -2.278 1.00 73.19 255 ALA A N 1
ATOM 1859 C CA . ALA A 1 255 ? 5.879 2.997 -3.510 1.00 73.19 255 ALA A CA 1
ATOM 1860 C C . ALA A 1 255 ? 7.394 3.128 -3.287 1.00 73.19 255 ALA A C 1
ATOM 1862 O O . ALA A 1 255 ? 8.172 2.316 -3.785 1.00 73.19 255 ALA A O 1
ATOM 1863 N N . VAL A 1 256 ? 7.818 4.109 -2.480 1.00 74.06 256 VAL A N 1
ATOM 1864 C CA . VAL A 1 256 ? 9.234 4.299 -2.112 1.00 74.06 256 VAL A CA 1
ATOM 1865 C C . VAL A 1 256 ? 9.728 3.138 -1.250 1.00 74.06 256 VAL A C 1
ATOM 1867 O O . VAL A 1 256 ? 10.825 2.625 -1.467 1.00 74.06 256 VAL A O 1
ATOM 1870 N N . ILE A 1 257 ? 8.911 2.684 -0.297 1.00 73.12 257 ILE A N 1
ATOM 1871 C CA . ILE A 1 257 ? 9.255 1.547 0.566 1.00 73.12 257 ILE A CA 1
ATOM 1872 C C . ILE A 1 257 ? 9.371 0.253 -0.261 1.00 73.12 257 ILE A C 1
ATOM 1874 O O . ILE A 1 257 ? 10.323 -0.508 -0.075 1.00 73.12 257 ILE A O 1
ATOM 1878 N N . LEU A 1 258 ? 8.445 0.018 -1.198 1.00 74.12 258 LEU A N 1
ATOM 1879 C CA . LEU A 1 258 ? 8.483 -1.127 -2.113 1.00 74.12 258 LEU A CA 1
ATOM 1880 C C . LEU A 1 258 ? 9.694 -1.083 -3.051 1.00 74.12 258 LEU A C 1
ATOM 1882 O O . LEU A 1 258 ? 10.361 -2.101 -3.214 1.00 74.12 258 LEU A O 1
ATOM 1886 N N . ALA A 1 259 ? 10.016 0.080 -3.624 1.00 75.50 259 ALA A N 1
ATOM 1887 C CA . ALA A 1 259 ? 11.172 0.234 -4.507 1.00 75.50 259 ALA A CA 1
ATOM 1888 C C . ALA A 1 259 ? 12.484 -0.144 -3.799 1.00 75.50 259 ALA A C 1
ATOM 1890 O O . ALA A 1 259 ? 13.268 -0.933 -4.324 1.00 75.50 259 ALA A O 1
ATOM 1891 N N . VAL A 1 260 ? 12.685 0.330 -2.563 1.00 73.62 260 VAL A N 1
ATOM 1892 C CA . VAL A 1 260 ? 13.855 -0.033 -1.743 1.00 73.62 260 VAL A CA 1
ATOM 1893 C C . VAL A 1 260 ? 13.846 -1.516 -1.364 1.00 73.62 260 VAL A C 1
ATOM 1895 O O . VAL A 1 260 ? 14.900 -2.152 -1.299 1.00 73.62 260 VAL A O 1
ATOM 1898 N N . ALA A 1 261 ? 12.672 -2.088 -1.087 1.00 71.12 261 ALA A N 1
ATOM 1899 C CA . ALA A 1 261 ? 12.558 -3.506 -0.774 1.00 71.12 261 ALA A CA 1
ATOM 1900 C C . ALA A 1 261 ? 12.950 -4.392 -1.966 1.00 71.12 261 ALA A C 1
ATOM 1902 O O . ALA A 1 261 ? 13.688 -5.357 -1.768 1.00 71.12 261 ALA A O 1
ATOM 1903 N N . PHE A 1 262 ? 12.524 -4.034 -3.180 1.00 71.62 262 PHE A N 1
ATOM 1904 C CA . PHE A 1 262 ? 12.806 -4.798 -4.394 1.00 71.62 262 PHE A CA 1
ATOM 1905 C C . PHE A 1 262 ? 14.201 -4.567 -4.971 1.00 71.62 262 PHE A C 1
ATOM 1907 O O . PHE A 1 262 ? 14.750 -5.507 -5.530 1.00 71.62 262 PHE A O 1
ATOM 1914 N N . GLU A 1 263 ? 14.838 -3.411 -4.762 1.00 70.19 263 GLU A N 1
ATOM 1915 C CA . GL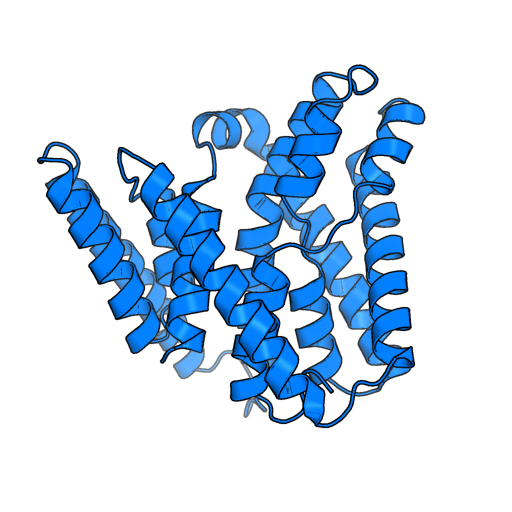U A 1 263 ? 16.258 -3.210 -5.116 1.00 70.19 263 GLU A CA 1
ATOM 1916 C C . GLU A 1 263 ? 17.178 -4.240 -4.450 1.00 70.19 263 GLU A C 1
ATOM 1918 O O . GLU A 1 263 ? 18.136 -4.729 -5.043 1.00 70.19 263 GLU A O 1
ATOM 1923 N N . ARG A 1 264 ? 16.867 -4.631 -3.210 1.00 65.75 264 ARG A N 1
ATOM 1924 C CA . ARG A 1 264 ? 17.617 -5.688 -2.521 1.00 65.75 264 ARG A CA 1
ATOM 1925 C C . ARG A 1 264 ? 17.454 -7.051 -3.202 1.00 65.75 264 ARG A C 1
ATOM 1927 O O . ARG A 1 264 ? 18.338 -7.897 -3.092 1.00 65.75 264 ARG A O 1
ATOM 1934 N N . GLU A 1 265 ? 16.300 -7.287 -3.808 1.00 62.72 265 GLU A N 1
ATOM 1935 C CA . GLU A 1 265 ? 15.920 -8.573 -4.387 1.00 62.72 265 GLU A CA 1
ATOM 1936 C C . GLU A 1 265 ? 16.330 -8.685 -5.863 1.00 62.72 265 GLU A C 1
ATOM 1938 O O . GLU A 1 265 ? 16.690 -9.764 -6.330 1.00 62.72 265 GLU A O 1
ATOM 1943 N N . PHE A 1 266 ? 16.376 -7.553 -6.564 1.00 61.91 266 PHE A N 1
ATOM 1944 C CA . PHE A 1 266 ? 16.819 -7.410 -7.942 1.00 61.91 266 PHE A CA 1
ATOM 1945 C C . PHE A 1 266 ? 17.839 -6.264 -7.995 1.00 61.91 266 PHE A C 1
ATOM 1947 O O . PHE A 1 266 ? 17.463 -5.102 -8.028 1.00 61.91 266 PHE A O 1
ATOM 1954 N N . SER A 1 267 ? 19.141 -6.550 -7.988 1.00 54.28 267 SER A N 1
ATOM 1955 C CA . SER A 1 267 ? 20.147 -5.476 -8.032 1.00 54.28 267 SER A CA 1
ATOM 1956 C C . SER A 1 267 ? 20.025 -4.650 -9.322 1.00 54.28 267 SER A C 1
ATOM 1958 O O . SER A 1 267 ? 20.016 -5.235 -10.411 1.00 54.28 267 SER A O 1
ATOM 1960 N N . GLY A 1 268 ? 19.984 -3.320 -9.209 1.00 56.94 268 GLY A N 1
ATOM 1961 C CA . GLY A 1 268 ? 19.775 -2.383 -10.319 1.00 56.94 268 GLY A CA 1
ATOM 1962 C C . GLY A 1 268 ? 18.302 -2.155 -10.682 1.00 56.94 268 GLY A C 1
ATOM 1963 O O . GLY A 1 268 ? 18.008 -1.753 -11.804 1.00 56.94 268 GLY A O 1
ATOM 1964 N N . PHE A 1 269 ? 17.374 -2.443 -9.769 1.00 58.53 269 PHE A N 1
ATOM 1965 C CA . PHE A 1 269 ? 15.927 -2.290 -9.948 1.00 58.53 269 PHE A CA 1
ATOM 1966 C C . PHE A 1 269 ? 15.466 -0.831 -10.013 1.00 58.53 269 PHE A C 1
ATOM 1968 O O . PHE A 1 269 ? 14.504 -0.517 -1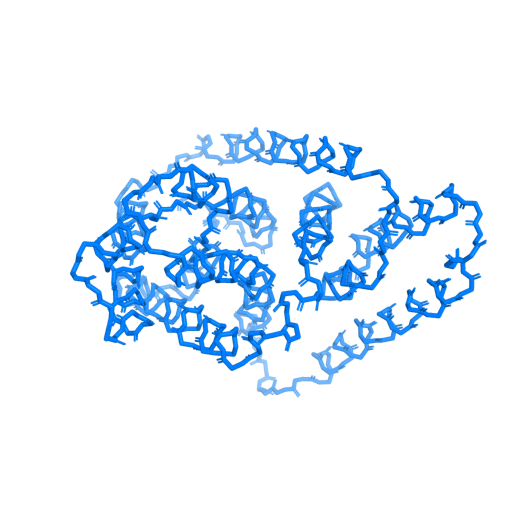0.711 1.00 58.53 269 PHE A O 1
ATOM 1975 N N . ALA A 1 270 ? 16.136 0.057 -9.285 1.00 55.56 270 ALA A N 1
ATOM 1976 C CA . ALA A 1 270 ? 15.797 1.469 -9.192 1.00 55.56 270 ALA A CA 1
ATOM 1977 C C . ALA A 1 270 ? 16.642 2.387 -10.099 1.00 55.56 270 ALA A C 1
ATOM 1979 O O . ALA A 1 270 ? 16.374 3.589 -10.142 1.00 55.56 270 ALA A O 1
ATOM 1980 N N . GLY A 1 271 ? 17.640 1.837 -10.807 1.00 50.81 271 GLY A N 1
ATOM 1981 C CA . GLY A 1 271 ? 18.533 2.544 -11.745 1.00 50.81 271 GLY A CA 1
ATOM 1982 C C . GLY A 1 271 ? 17.992 2.701 -13.172 1.00 50.81 271 GLY A C 1
ATOM 1983 O O . GLY A 1 271 ? 17.396 1.756 -13.737 1.00 50.81 271 GLY A O 1
#

Nearest PDB structures (foldseek):
  8xq9-assembly1_A  TM=7.856E-01  e=2.139E-05  Strongylocentrotus purpuratus
  8xq4-assembly1_A  TM=7.852E-01  e=4.673E-05  Strongylocentrotus purpuratus
  8xqa-assembly1_B  TM=7.725E-01  e=7.533E-05  Strongylocentrotus purpuratus
  8xq8-assembly1_A  TM=7.912E-01  e=1.163E-04  Strongylocentrotus purpuratus
  8pd9-assembly1_A  TM=7.733E-01  e=1.021E-04  Strongylocentrotus purpuratus

Mean predicted aligned error: 8.89 Å

Sequence (271 aa):
MLSSLLLAIGLYGSTHGIDRTEARQHGRLILLAVTVGVLLKAAFIAGVMYVVTGDPRSMILAIAVAQIDPLSVAAVMADNRLSSRAKTILGAWSSFDDPITVILAFYAVSLSRPAEGGLTLAYLADLGLNAVFAAAAYAVWRLIRNAPPLLSYLAAATATVSAAWSSLMLGVAAAGLYLRIPDSRWLSRAVTAAFALSAFLMGLLLVGGASLMKGLLLGLAAFAARMLAALVLTHGLPVTDRVHLGLAQQNGITAVILAVAFEREFSGFAG

Radius of gyration: 18.61 Å; Cα contacts (8 Å, |Δi|>4): 342; chains: 1; bounding box: 47×48×53 Å

Foldseek 3Di:
DLLLLLLLLLLLLLLLPDDVVLCVVCVVLLCCLLPLVLPLLLCQLLVLQCVVPVDLLSSLLLLLQLAAAVVLLVVLLPDPLADPVLNSSSNSSNSNNLNSSVVVSVVSVVVNPPDPDDD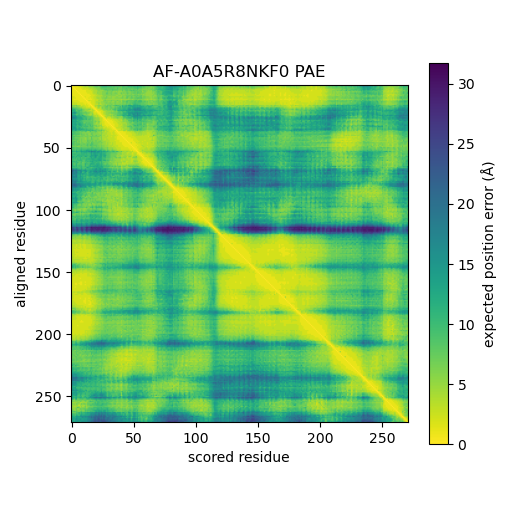DPVNVVLVVVLVVLLVVLVVQCVVCVVPDLVSLVVSLVCSSVVCSVVVSSSSSSSSSNRSHRPDCPVSVVSNVVSLVVLVVLLVVLCPVPADVVSVVSSVVSSLVSLLVSLCVSCVPPPPSSSVSSSPSGDGYSSSSSSQSSCCVVPPPSRD